Protein AF-A0A0S6XKW9-F1 (afdb_monomer_lite)

Structure (mmCIF, N/CA/C/O backbone):
data_AF-A0A0S6XKW9-F1
#
_entry.id   AF-A0A0S6XKW9-F1
#
loop_
_atom_site.group_PDB
_atom_site.id
_atom_site.type_symbol
_atom_site.label_atom_id
_atom_site.label_alt_id
_atom_site.label_comp_id
_atom_site.label_asym_id
_atom_site.label_entity_id
_atom_site.label_seq_id
_atom_site.pdbx_PDB_ins_code
_atom_site.Cartn_x
_atom_site.Cartn_y
_atom_site.Cartn_z
_atom_site.occupancy
_atom_site.B_iso_or_equiv
_atom_site.auth_seq_id
_atom_site.auth_comp_id
_atom_site.auth_asym_id
_atom_site.auth_atom_id
_atom_site.pdbx_PDB_model_num
ATOM 1 N N . MET A 1 1 ? -38.614 38.954 100.513 1.00 40.47 1 MET A N 1
ATOM 2 C CA . MET A 1 1 ? -37.290 39.450 100.080 1.00 40.47 1 MET A CA 1
ATOM 3 C C . MET A 1 1 ? -36.708 38.354 99.192 1.00 40.47 1 MET A C 1
ATOM 5 O O . MET A 1 1 ? -36.513 37.268 99.709 1.00 40.47 1 MET A O 1
ATOM 9 N N . GLN A 1 2 ? -36.839 38.433 97.858 1.00 32.75 2 GLN A N 1
ATOM 10 C CA . GLN A 1 2 ? -35.873 39.061 96.918 1.00 32.75 2 GLN A CA 1
ATOM 11 C C . GLN A 1 2 ? -34.456 38.477 97.103 1.00 32.75 2 GLN A C 1
ATOM 13 O O . GLN A 1 2 ? -33.990 38.453 98.232 1.00 32.75 2 GLN A O 1
ATOM 18 N N . ALA A 1 3 ? -33.711 38.010 96.097 1.00 37.81 3 ALA A N 1
ATOM 19 C CA . ALA A 1 3 ? -33.742 38.229 94.647 1.00 37.81 3 ALA A CA 1
ATOM 20 C C . ALA A 1 3 ? -32.901 37.114 93.946 1.00 37.81 3 ALA A C 1
ATOM 22 O O . ALA A 1 3 ? -31.967 36.603 94.551 1.00 37.81 3 ALA A O 1
ATOM 23 N N . THR A 1 4 ? -33.358 36.561 92.812 1.00 43.97 4 THR A N 1
ATOM 24 C CA . THR A 1 4 ? -32.803 36.699 91.433 1.00 43.97 4 THR A CA 1
ATOM 25 C C . THR A 1 4 ? -31.432 36.067 91.141 1.00 43.97 4 THR A C 1
ATOM 27 O O . THR A 1 4 ? -30.429 36.543 91.659 1.00 43.97 4 THR A O 1
ATOM 30 N N . GLN A 1 5 ? -31.422 35.109 90.205 1.00 41.62 5 GLN A N 1
ATOM 31 C CA . GLN A 1 5 ? -30.383 34.773 89.203 1.00 41.62 5 GLN A CA 1
ATOM 32 C C . GLN A 1 5 ? -31.069 33.765 88.250 1.00 41.62 5 GLN A C 1
ATOM 34 O O . GLN A 1 5 ? -31.463 32.695 88.698 1.00 41.62 5 GLN A O 1
ATOM 39 N N . ASP A 1 6 ? -31.641 34.173 87.115 1.00 40.66 6 ASP A N 1
ATOM 40 C CA . ASP A 1 6 ? -31.021 34.486 85.811 1.00 40.66 6 ASP A CA 1
ATOM 41 C C . ASP A 1 6 ? -30.261 33.291 85.200 1.00 40.66 6 ASP A C 1
ATOM 43 O O . ASP A 1 6 ? -29.062 33.134 85.399 1.00 40.66 6 ASP A O 1
ATOM 47 N N . GLU A 1 7 ? -30.991 32.438 84.472 1.00 40.94 7 GLU A N 1
ATOM 48 C CA . GLU A 1 7 ? -30.453 31.393 83.591 1.00 40.94 7 GLU A CA 1
ATOM 49 C C . GLU A 1 7 ? -30.914 31.702 82.158 1.00 40.94 7 GLU A C 1
ATOM 51 O O . GLU A 1 7 ? -32.102 31.625 81.831 1.00 40.94 7 GLU A O 1
ATOM 56 N N . GLY A 1 8 ? -29.962 32.114 81.318 1.00 38.12 8 GLY A N 1
ATOM 57 C CA . GLY A 1 8 ? -30.159 32.364 79.891 1.00 38.12 8 GLY A CA 1
ATOM 58 C C . GLY A 1 8 ? -30.302 31.071 79.068 1.00 38.12 8 GLY A C 1
ATOM 59 O O . GLY A 1 8 ? -29.974 29.983 79.542 1.00 38.12 8 GLY A O 1
ATOM 60 N N . PRO A 1 9 ? -30.774 31.152 77.809 1.00 40.88 9 PRO A N 1
ATOM 61 C CA . PRO A 1 9 ? -31.070 29.976 77.005 1.00 40.88 9 PRO A CA 1
ATOM 62 C C . PRO A 1 9 ? -29.799 29.395 76.377 1.00 40.88 9 PRO A C 1
ATOM 64 O O . PRO A 1 9 ? -29.072 30.072 75.649 1.00 40.88 9 PRO A O 1
ATOM 67 N N . ALA A 1 10 ? -29.569 28.103 76.610 1.00 42.75 10 ALA A N 1
ATOM 68 C CA . ALA A 1 10 ? -28.557 27.328 75.911 1.00 42.75 10 ALA A CA 1
ATOM 69 C C . ALA A 1 10 ? -28.874 27.280 74.406 1.00 42.75 10 ALA A C 1
ATOM 71 O O . ALA A 1 10 ? -29.887 26.726 73.970 1.00 42.75 10 ALA A O 1
ATOM 72 N N . HIS A 1 11 ? -27.985 27.871 73.609 1.00 39.22 11 HIS A N 1
ATOM 73 C CA . HIS A 1 11 ? -27.992 27.766 72.160 1.00 39.22 11 HIS A CA 1
ATOM 74 C C . HIS A 1 11 ? -27.910 26.295 71.738 1.00 39.22 11 HIS A C 1
ATOM 76 O O . HIS A 1 11 ? -26.958 25.574 72.032 1.00 39.22 11 HIS A O 1
ATOM 82 N N . ARG A 1 12 ? -28.948 25.867 71.024 1.00 40.66 12 ARG A N 1
ATOM 83 C CA . ARG A 1 12 ? -29.070 24.567 70.375 1.00 40.66 12 ARG A CA 1
ATOM 84 C C . ARG A 1 12 ? -28.074 24.506 69.216 1.00 40.66 12 ARG A C 1
ATOM 86 O O . ARG A 1 12 ? -28.370 24.959 68.113 1.00 40.66 12 ARG A O 1
ATOM 93 N N . SER A 1 13 ? -26.891 23.958 69.471 1.00 41.34 13 SER A N 1
ATOM 94 C CA . SER A 1 13 ? -25.939 23.579 68.428 1.00 41.34 13 SER A CA 1
ATOM 95 C C . SER A 1 13 ? -26.536 22.434 67.612 1.00 41.34 13 SER A C 1
ATOM 97 O O . SER A 1 13 ? -26.400 21.262 67.958 1.00 41.34 13 SER A O 1
ATOM 99 N N . HIS A 1 14 ? -27.237 22.775 66.532 1.00 39.78 14 HIS A N 1
ATOM 100 C CA . HIS A 1 14 ? -27.514 21.839 65.454 1.00 39.78 14 HIS A CA 1
ATOM 101 C C . HIS A 1 14 ? -26.171 21.485 64.808 1.00 39.78 14 HIS A C 1
ATOM 103 O O . HIS A 1 14 ? -25.673 22.208 63.948 1.00 39.78 14 HIS A O 1
ATOM 109 N N . SER A 1 15 ? -25.563 20.389 65.273 1.00 42.16 15 SER A N 1
ATOM 110 C CA . SER A 1 15 ? -24.535 19.690 64.507 1.00 42.16 15 SER A CA 1
ATOM 111 C C . SER A 1 15 ? -25.179 19.268 63.196 1.00 42.16 15 SER A C 1
ATOM 113 O O . SER A 1 15 ? -26.002 18.356 63.161 1.00 42.16 15 SER A O 1
ATOM 115 N N . LEU A 1 16 ? -24.843 19.995 62.136 1.00 44.28 16 LEU A N 1
ATOM 116 C CA . LEU A 1 16 ? -24.969 19.524 60.771 1.00 44.28 16 LEU A CA 1
ATOM 117 C C . LEU A 1 16 ? -24.080 18.287 60.681 1.00 44.28 16 LEU A C 1
ATOM 119 O O . LEU A 1 16 ? -22.857 18.390 60.601 1.00 44.28 16 LEU A O 1
ATOM 123 N N . SER A 1 17 ? -24.701 17.116 60.774 1.00 39.31 17 SER A N 1
ATOM 124 C CA . SER A 1 17 ? -24.116 15.882 60.279 1.00 39.31 17 SER A CA 1
ATOM 125 C C . SER A 1 17 ? -23.884 16.092 58.787 1.00 39.31 17 SER A C 1
ATOM 127 O O . SER A 1 17 ? -24.794 15.924 57.981 1.00 39.31 17 SER A O 1
ATOM 129 N N . SER A 1 18 ? -22.681 16.544 58.432 1.00 42.38 18 SER A N 1
ATOM 130 C CA . SER A 1 18 ? -22.148 16.374 57.090 1.00 42.38 18 SER A CA 1
ATOM 131 C C . SER A 1 18 ? -22.097 14.875 56.845 1.00 42.38 18 SER A C 1
ATOM 133 O O . SER A 1 18 ? -21.157 14.202 57.263 1.00 42.38 18 SER A O 1
ATOM 135 N N . GLU A 1 19 ? -23.142 14.349 56.213 1.00 42.69 19 GLU A N 1
ATOM 136 C CA . GLU A 1 19 ? -23.061 13.114 55.454 1.00 42.69 19 GLU A CA 1
ATOM 137 C C . GLU A 1 19 ? -22.018 13.356 54.364 1.00 42.69 19 GLU A C 1
ATOM 139 O O . GLU A 1 19 ? -22.298 13.877 53.283 1.00 42.69 19 GLU A O 1
ATOM 144 N N . SER A 1 20 ? -20.768 13.041 54.701 1.00 43.75 20 SER A N 1
ATOM 145 C CA . SER A 1 20 ? -19.717 12.764 53.743 1.00 43.75 20 SER A CA 1
ATOM 146 C C . SER A 1 20 ? -20.224 11.618 52.882 1.00 43.75 20 SER A C 1
ATOM 148 O O . SER A 1 20 ? -20.119 10.445 53.239 1.00 43.75 20 SER A O 1
ATOM 150 N N . SER A 1 21 ? -20.860 11.987 51.773 1.00 47.78 21 SER A N 1
ATOM 151 C CA . SER A 1 21 ? -21.107 11.096 50.656 1.00 47.78 21 SER A CA 1
ATOM 152 C C . SER A 1 21 ? -19.738 10.698 50.122 1.00 47.78 21 SER A C 1
ATOM 154 O O . SER A 1 21 ? -19.187 11.357 49.244 1.00 47.78 21 SER A O 1
ATOM 156 N N . ASP A 1 22 ? -19.173 9.642 50.702 1.00 43.88 22 ASP A N 1
ATOM 157 C CA . ASP A 1 22 ? -18.081 8.878 50.118 1.00 43.88 22 ASP A CA 1
ATOM 158 C C . ASP A 1 22 ? -18.633 8.184 48.870 1.00 43.88 22 ASP A C 1
ATOM 160 O O . ASP A 1 22 ? -18.861 6.977 48.822 1.00 43.88 22 ASP A O 1
ATOM 164 N N . THR A 1 23 ? -18.849 8.961 47.810 1.00 49.03 23 THR A N 1
ATOM 165 C CA . THR A 1 23 ? -18.826 8.428 46.454 1.00 49.03 23 THR A CA 1
ATOM 166 C C . THR A 1 23 ? -17.361 8.174 46.120 1.00 49.03 23 THR A C 1
ATOM 168 O O . THR A 1 23 ? -16.741 8.906 45.347 1.00 49.03 23 THR A O 1
ATOM 171 N N . SER A 1 24 ? -16.786 7.151 46.755 1.00 51.50 24 SER A N 1
ATOM 172 C CA . SER A 1 24 ? -15.610 6.473 46.227 1.00 51.50 24 SER A CA 1
ATOM 173 C C . SER A 1 24 ? -16.045 5.927 44.874 1.00 51.50 24 SER A C 1
ATOM 175 O O . SER A 1 24 ? -16.762 4.929 44.796 1.00 51.50 24 SER A O 1
ATOM 177 N N . GLY A 1 25 ? -15.756 6.689 43.817 1.00 55.91 25 GLY A N 1
ATOM 178 C CA . GLY A 1 25 ? -16.098 6.326 42.453 1.00 55.91 25 GLY A CA 1
ATOM 179 C C . GLY A 1 25 ? -15.471 4.976 42.161 1.00 55.91 25 GLY A C 1
ATOM 180 O O . GLY A 1 25 ? -14.254 4.881 42.021 1.00 55.91 25 GLY A O 1
ATOM 181 N N . VAL A 1 26 ? -16.299 3.931 42.132 1.00 67.38 26 VAL A N 1
ATOM 182 C CA . VAL A 1 26 ? -15.867 2.583 41.776 1.00 67.38 26 VAL A CA 1
ATOM 183 C C . VAL A 1 26 ? -15.251 2.691 40.389 1.00 67.38 26 VAL A C 1
ATOM 185 O O . VAL A 1 26 ? -15.929 3.044 39.423 1.00 67.38 26 VAL A O 1
ATOM 188 N N . ALA A 1 27 ? -13.938 2.483 40.308 1.00 80.19 27 ALA A N 1
ATOM 189 C CA . ALA A 1 27 ? -13.234 2.489 39.043 1.00 80.19 27 ALA A CA 1
ATOM 190 C C . ALA A 1 27 ? -13.791 1.335 38.204 1.00 80.19 27 ALA A C 1
ATOM 192 O O . ALA A 1 27 ? -13.535 0.172 38.499 1.00 80.19 27 ALA A O 1
ATOM 193 N N . ILE A 1 28 ? -14.597 1.672 37.196 1.00 88.50 28 ILE A N 1
ATOM 194 C CA . ILE A 1 28 ? -15.179 0.701 36.267 1.00 88.50 28 ILE A CA 1
ATOM 195 C C . ILE A 1 28 ? -14.026 -0.036 35.572 1.00 88.50 28 ILE A C 1
ATOM 197 O O . ILE A 1 28 ? -13.119 0.624 35.034 1.00 88.50 28 ILE A O 1
ATOM 201 N N . SER A 1 29 ? -14.059 -1.373 35.595 1.00 94.94 29 SER A N 1
ATOM 202 C CA . SER A 1 29 ? -13.037 -2.220 34.966 1.00 94.94 29 SER A CA 1
ATOM 203 C C . SER A 1 29 ? -13.033 -2.050 33.440 1.00 94.94 29 SER A C 1
ATOM 205 O O . SER A 1 29 ? -13.916 -1.402 32.867 1.00 94.94 29 SER A O 1
ATOM 207 N N . ILE A 1 30 ? -12.001 -2.551 32.757 1.00 94.44 30 ILE A N 1
ATOM 208 C CA . ILE A 1 30 ? -11.988 -2.499 31.287 1.00 94.44 30 ILE A CA 1
ATOM 209 C C . ILE A 1 30 ? -13.004 -3.488 30.714 1.00 94.44 30 ILE A C 1
ATOM 211 O O . ILE A 1 30 ? -13.679 -3.167 29.742 1.00 94.44 30 ILE A O 1
ATOM 215 N N . GLU A 1 31 ? -13.170 -4.629 31.372 1.00 95.62 31 GLU A N 1
ATOM 216 C CA . GLU A 1 31 ? -14.141 -5.664 31.049 1.00 95.62 31 GLU A CA 1
ATOM 217 C C . GLU A 1 31 ? -15.566 -5.100 31.091 1.00 95.62 31 GLU A C 1
ATOM 219 O O . GLU A 1 31 ? -16.271 -5.185 30.089 1.00 95.62 31 GLU A O 1
ATOM 224 N N . ASP A 1 32 ? -15.943 -4.403 32.172 1.00 95.69 32 ASP A N 1
ATOM 225 C CA . ASP A 1 32 ? -17.277 -3.792 32.305 1.00 95.69 32 ASP A CA 1
ATOM 226 C C . ASP A 1 32 ? -17.526 -2.715 31.231 1.00 95.69 32 ASP A C 1
ATOM 228 O O . ASP A 1 32 ? -18.636 -2.564 30.715 1.00 95.69 32 ASP A O 1
ATOM 232 N N . LYS A 1 33 ? -16.491 -1.937 30.871 1.00 94.69 33 LYS A N 1
ATOM 233 C CA . LYS A 1 33 ? -16.594 -0.917 29.810 1.00 94.69 33 LYS A CA 1
ATOM 234 C C . LYS A 1 33 ? -16.813 -1.555 28.444 1.00 94.69 33 LYS A C 1
ATOM 236 O O . LYS A 1 33 ? -17.625 -1.051 27.671 1.00 94.69 33 LYS A O 1
ATOM 241 N N . LEU A 1 34 ? -16.070 -2.617 28.137 1.00 94.88 34 LEU A N 1
ATOM 242 C CA . LEU A 1 34 ? -16.177 -3.325 26.865 1.00 94.88 34 LEU A CA 1
ATOM 243 C C . LEU A 1 34 ? -17.520 -4.047 26.756 1.00 94.88 34 LEU A C 1
ATOM 245 O O . LEU A 1 34 ? -18.180 -3.921 25.729 1.00 94.88 34 LEU A O 1
ATOM 249 N N . GLU A 1 35 ? -17.961 -4.717 27.822 1.00 95.31 35 GLU A N 1
ATOM 250 C CA . GLU A 1 35 ? -19.273 -5.367 27.882 1.00 95.31 35 GLU A CA 1
ATOM 251 C C . GLU A 1 35 ? -20.398 -4.360 27.629 1.00 95.31 35 GLU A C 1
ATOM 253 O O . GLU A 1 35 ? -21.256 -4.587 26.777 1.00 95.31 35 GLU A O 1
ATOM 258 N N . HIS A 1 36 ? -20.350 -3.190 28.274 1.00 94.88 36 HIS A N 1
ATOM 259 C CA . HIS A 1 36 ? -21.355 -2.155 28.055 1.00 94.88 36 HIS A CA 1
ATOM 260 C C . HIS A 1 36 ? -21.418 -1.677 26.594 1.00 94.88 36 HIS A C 1
ATOM 262 O O . HIS A 1 36 ? -22.510 -1.489 26.052 1.00 94.88 36 HIS A O 1
ATOM 268 N N . VAL A 1 37 ? -20.266 -1.488 25.940 1.00 95.00 37 VAL A N 1
ATOM 269 C CA . VAL A 1 37 ? -20.204 -1.079 24.526 1.00 95.00 37 VAL A CA 1
ATOM 270 C C . VAL A 1 37 ? -20.736 -2.181 23.606 1.00 95.00 37 VAL A C 1
ATOM 272 O O . VAL A 1 37 ? -21.503 -1.879 22.693 1.00 95.00 37 VAL A O 1
ATOM 275 N N . LEU A 1 38 ? -20.374 -3.441 23.865 1.00 94.94 38 LEU A N 1
ATOM 276 C CA . LEU A 1 38 ? -20.849 -4.608 23.115 1.00 94.94 38 LEU A CA 1
ATOM 277 C C . LEU A 1 38 ? -22.376 -4.738 23.194 1.00 94.94 38 LEU A C 1
ATOM 279 O O . LEU A 1 38 ? -23.034 -4.826 22.157 1.00 94.94 38 LEU A O 1
ATOM 283 N N . CYS A 1 39 ? -22.944 -4.673 24.402 1.00 94.88 39 CYS A N 1
ATOM 284 C CA . CYS A 1 39 ? -24.393 -4.707 24.600 1.00 94.88 39 CYS A CA 1
ATOM 285 C C . CYS A 1 39 ? -25.083 -3.528 23.906 1.00 94.88 39 CYS A C 1
ATOM 287 O O . CYS A 1 39 ? -26.071 -3.718 23.205 1.00 94.88 39 CYS A O 1
ATOM 289 N N . SER A 1 40 ? -24.519 -2.322 24.021 1.00 95.12 40 SER A N 1
ATOM 290 C CA . SER A 1 40 ? -25.092 -1.130 23.387 1.00 95.12 40 SER A CA 1
ATOM 291 C C . SER A 1 40 ? -25.130 -1.236 21.859 1.00 95.12 40 SER A C 1
ATOM 293 O O . SER A 1 40 ? -26.081 -0.763 21.245 1.00 95.12 40 SER A O 1
ATOM 295 N N . ALA A 1 41 ? -24.115 -1.847 21.234 1.00 95.00 41 ALA A N 1
ATOM 296 C CA . ALA A 1 41 ? -24.091 -2.072 19.787 1.00 95.00 41 ALA A CA 1
ATOM 297 C C . ALA A 1 41 ? -25.212 -3.028 19.342 1.00 95.00 41 ALA A C 1
ATOM 299 O O . ALA A 1 41 ? -25.901 -2.763 18.355 1.00 95.00 41 ALA A O 1
A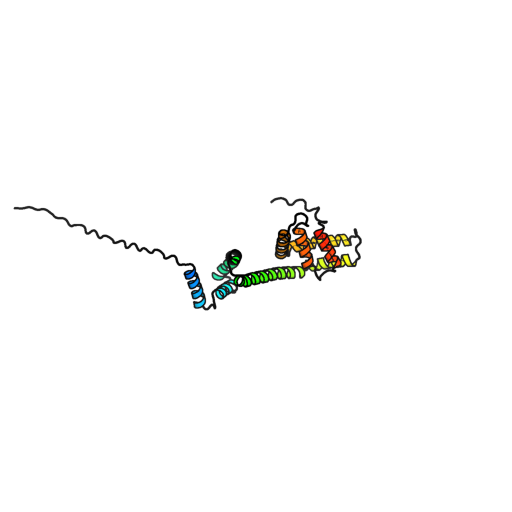TOM 300 N N . GLN A 1 42 ? -25.441 -4.096 20.107 1.00 94.69 42 GLN A N 1
ATOM 301 C CA . GLN A 1 42 ? -26.516 -5.054 19.843 1.00 94.69 42 GLN A CA 1
ATOM 302 C C . GLN A 1 42 ? -27.904 -4.441 20.068 1.00 94.69 42 GLN A C 1
ATOM 304 O O . GLN A 1 42 ? -28.797 -4.628 19.242 1.00 94.69 42 GLN A O 1
ATOM 309 N N . ASP A 1 43 ? -28.077 -3.646 21.128 1.00 96.31 43 ASP A N 1
ATOM 310 C CA . ASP A 1 43 ? -29.347 -2.985 21.461 1.00 96.31 43 ASP A CA 1
ATOM 311 C C . ASP A 1 43 ? -29.828 -2.028 20.357 1.00 96.31 43 ASP A C 1
ATOM 313 O O . ASP A 1 43 ? -31.033 -1.836 20.175 1.00 96.31 43 ASP A O 1
ATOM 317 N N . VAL A 1 44 ? -28.900 -1.435 19.597 1.00 95.56 44 VAL A N 1
ATOM 318 C CA . VAL A 1 44 ? -29.219 -0.552 18.460 1.00 95.56 44 VAL A CA 1
ATOM 319 C C . VAL A 1 44 ? -29.287 -1.280 17.112 1.00 95.56 44 VAL A C 1
ATOM 321 O O . VAL A 1 44 ? -29.564 -0.643 16.096 1.00 95.56 44 VAL A O 1
ATOM 324 N N . GLY A 1 45 ? -29.095 -2.603 17.100 1.00 96.12 45 GLY A N 1
ATOM 325 C CA . GLY A 1 45 ? -29.343 -3.465 15.943 1.00 96.12 45 GLY A CA 1
ATOM 326 C C . GLY A 1 45 ? -28.123 -3.848 15.102 1.00 96.12 45 GLY A C 1
ATOM 327 O O . GLY A 1 45 ? -28.322 -4.365 14.003 1.00 96.12 45 GLY A O 1
ATOM 328 N N . PHE A 1 46 ? -26.893 -3.627 15.577 1.00 97.25 46 PHE A N 1
ATOM 329 C CA . PHE A 1 46 ? -25.704 -4.217 14.946 1.00 97.25 46 PHE A CA 1
ATOM 330 C C . PHE A 1 46 ? -25.563 -5.693 15.324 1.00 97.25 46 PHE A C 1
ATOM 332 O O . PHE A 1 46 ? -26.002 -6.112 16.398 1.00 97.25 46 PHE A O 1
ATOM 339 N N . TYR A 1 47 ? -24.951 -6.491 14.446 1.00 94.56 47 TYR A N 1
ATOM 340 C CA . TYR A 1 47 ? -24.755 -7.922 14.707 1.00 94.56 47 TYR A CA 1
ATOM 341 C C . TYR A 1 47 ? -23.777 -8.155 15.871 1.00 94.56 47 TYR A C 1
ATOM 343 O O . TYR A 1 47 ? -24.048 -8.927 16.795 1.00 94.56 47 TYR A O 1
ATOM 351 N N . ASP A 1 48 ? -22.662 -7.433 15.848 1.00 93.25 48 ASP A N 1
ATOM 352 C CA . ASP A 1 48 ? -21.654 -7.390 16.896 1.00 93.25 48 ASP A CA 1
ATOM 353 C C . ASP A 1 48 ? -20.934 -6.028 16.887 1.00 93.25 48 ASP A C 1
ATOM 355 O O . ASP A 1 48 ? -21.314 -5.088 16.180 1.00 93.25 48 ASP A O 1
ATOM 359 N N . PHE A 1 49 ? -19.910 -5.891 17.730 1.00 93.88 49 PHE A N 1
ATOM 360 C CA . PHE A 1 49 ? -19.115 -4.668 17.790 1.00 93.88 49 PHE A CA 1
ATOM 361 C C . PHE A 1 49 ? -18.315 -4.418 16.509 1.00 93.88 49 PHE A C 1
ATOM 363 O O . PHE A 1 49 ? -18.195 -3.265 16.096 1.00 93.88 49 PHE A O 1
ATOM 370 N N . ASP A 1 50 ? -17.796 -5.464 15.869 1.00 94.31 50 ASP A N 1
ATOM 371 C CA . ASP A 1 50 ? -16.979 -5.320 14.666 1.00 94.31 50 ASP A CA 1
ATOM 372 C C . ASP A 1 50 ? -17.830 -4.829 13.484 1.00 94.31 50 ASP A C 1
ATOM 374 O O . ASP A 1 50 ? -17.399 -3.942 12.747 1.00 94.31 50 ASP A O 1
ATOM 378 N N . ASP A 1 51 ? -19.076 -5.297 13.367 1.00 96.12 51 ASP A N 1
ATOM 379 C CA . ASP A 1 51 ? -20.082 -4.797 12.422 1.00 96.12 51 ASP A CA 1
ATOM 380 C C . ASP A 1 51 ? -20.417 -3.315 12.664 1.00 96.12 51 ASP A C 1
ATOM 382 O O . ASP A 1 51 ? -20.452 -2.511 11.725 1.00 96.12 51 ASP A O 1
ATOM 386 N N . ALA A 1 52 ? -20.579 -2.910 13.929 1.00 95.56 52 ALA A N 1
ATOM 387 C CA . ALA A 1 52 ? -20.798 -1.510 14.290 1.00 95.56 52 ALA A CA 1
ATOM 388 C C . ALA A 1 52 ? -19.599 -0.623 13.909 1.00 95.56 52 ALA A C 1
ATOM 390 O O . ALA A 1 52 ? -19.767 0.471 13.356 1.00 95.56 52 ALA A O 1
ATOM 391 N N . VAL A 1 53 ? -18.376 -1.093 14.172 1.00 95.56 53 VAL A N 1
ATOM 392 C CA . VAL A 1 53 ? -17.133 -0.390 13.830 1.00 95.56 53 VAL A CA 1
ATOM 393 C C . VAL A 1 53 ? -16.953 -0.300 12.314 1.00 95.56 53 VAL A C 1
ATOM 395 O O . VAL A 1 53 ? -16.671 0.786 11.797 1.00 95.56 53 VAL A O 1
ATOM 398 N N . ALA A 1 54 ? -17.155 -1.398 11.586 1.00 96.00 54 ALA A N 1
ATOM 399 C CA . ALA A 1 54 ? -17.078 -1.429 10.130 1.00 96.00 54 ALA A CA 1
ATOM 400 C C . ALA A 1 54 ? -18.107 -0.476 9.507 1.00 96.00 54 ALA A C 1
ATOM 402 O O . ALA A 1 54 ? -17.749 0.379 8.692 1.00 96.00 54 ALA A O 1
ATOM 403 N N . SER A 1 55 ? -19.359 -0.535 9.969 1.00 95.75 55 SER A N 1
ATOM 404 C CA . SER A 1 55 ? -20.429 0.376 9.557 1.00 95.75 55 SER A CA 1
ATOM 405 C C . SER A 1 55 ? -20.054 1.834 9.813 1.00 95.75 55 SER A C 1
ATOM 407 O O . SER A 1 55 ? -20.177 2.672 8.919 1.00 95.75 55 SER A O 1
ATOM 409 N N . TYR A 1 56 ? -19.507 2.148 10.992 1.00 95.56 56 TYR A N 1
ATOM 410 C CA . TYR A 1 56 ? -19.034 3.495 11.302 1.00 95.56 56 TYR A CA 1
ATOM 411 C C . TYR A 1 56 ? -17.945 3.971 10.336 1.00 95.56 56 TYR A C 1
ATOM 413 O O . TYR A 1 56 ? -17.942 5.144 9.970 1.00 95.56 56 TYR A O 1
ATOM 421 N N . TYR A 1 57 ? -17.024 3.110 9.900 1.00 96.25 57 TYR A N 1
ATOM 422 C CA . TYR A 1 57 ? -15.930 3.504 9.009 1.00 96.25 57 TYR A CA 1
ATOM 423 C C . TYR A 1 57 ? -16.255 3.443 7.519 1.00 96.25 57 TYR A C 1
ATOM 425 O O . TYR A 1 57 ? -15.515 4.064 6.756 1.00 96.25 57 TYR A O 1
ATOM 433 N N . VAL A 1 58 ? -17.327 2.774 7.091 1.00 95.69 58 VAL A N 1
ATOM 434 C CA . VAL A 1 58 ? -17.664 2.587 5.666 1.00 95.69 58 VAL A CA 1
ATOM 435 C C . VAL A 1 58 ? -18.938 3.331 5.253 1.00 95.69 58 VAL A C 1
ATOM 437 O O . VAL A 1 58 ? -19.050 3.710 4.092 1.00 95.69 58 VAL A O 1
ATOM 440 N N . ALA A 1 59 ? -19.854 3.628 6.180 1.00 94.94 59 ALA A N 1
ATOM 441 C CA . ALA A 1 59 ? -21.118 4.284 5.853 1.00 94.94 59 ALA A CA 1
ATOM 442 C C . ALA A 1 59 ? -20.938 5.635 5.138 1.00 94.94 59 ALA A C 1
ATOM 444 O O . ALA A 1 59 ? -20.113 6.472 5.532 1.00 94.94 59 ALA A O 1
ATOM 445 N N . GLU A 1 60 ? -21.779 5.855 4.126 1.00 94.69 60 GLU A N 1
ATOM 446 C CA . GLU A 1 60 ? -21.978 7.147 3.475 1.00 94.69 60 GLU A CA 1
ATOM 447 C C . GLU A 1 60 ? -22.916 7.994 4.338 1.00 94.69 60 GLU A C 1
ATOM 449 O O . GLU A 1 60 ? -24.127 7.777 4.394 1.00 94.69 60 GLU A O 1
ATOM 454 N N . LEU A 1 61 ? -22.330 8.937 5.070 1.00 93.62 61 LEU A N 1
ATOM 455 C CA . LEU A 1 61 ? -23.058 9.870 5.920 1.00 93.62 61 LEU A CA 1
ATOM 456 C C . LEU A 1 61 ? -23.277 11.190 5.187 1.00 93.62 61 LEU A C 1
ATOM 458 O O . LEU A 1 61 ? -22.478 11.576 4.335 1.00 93.62 61 LEU A O 1
ATOM 462 N N . ASP A 1 62 ? -24.319 11.918 5.581 1.00 94.38 62 ASP A N 1
ATOM 463 C CA . ASP A 1 62 ? -24.537 13.281 5.101 1.00 94.38 62 ASP A CA 1
ATOM 464 C C . ASP A 1 62 ? -23.310 14.159 5.397 1.00 94.38 62 ASP A C 1
ATOM 466 O O . ASP A 1 62 ? -22.850 14.232 6.543 1.00 94.38 62 ASP A O 1
ATOM 470 N N . GLU A 1 63 ? -22.777 14.819 4.365 1.00 88.88 63 GLU A N 1
ATOM 471 C CA . GLU A 1 63 ? -21.479 15.504 4.404 1.00 88.88 63 GLU A CA 1
ATOM 472 C C . GLU A 1 63 ? -21.442 16.613 5.463 1.00 88.88 63 GLU A C 1
ATOM 474 O O . GLU A 1 63 ? -20.397 16.856 6.065 1.00 88.88 63 GLU A O 1
ATOM 479 N N . MET A 1 64 ? -22.593 17.216 5.768 1.00 91.44 64 MET A N 1
ATOM 480 C CA . MET A 1 64 ? -22.722 18.290 6.755 1.00 91.44 64 MET A CA 1
ATOM 481 C C . MET A 1 64 ? -23.080 17.796 8.162 1.00 91.44 64 MET A C 1
ATOM 483 O O . MET A 1 64 ? -23.148 18.597 9.099 1.00 91.44 64 MET A O 1
ATOM 487 N N . SER A 1 65 ? -23.294 16.492 8.346 1.00 95.12 65 SER A N 1
ATOM 488 C CA . SER A 1 65 ? -23.635 15.943 9.654 1.00 95.12 65 SER A CA 1
ATOM 489 C C . SER A 1 65 ? -22.444 16.013 10.626 1.00 95.12 65 SER A C 1
ATOM 491 O O . SER A 1 65 ? -21.296 15.772 10.248 1.00 95.12 65 SER A O 1
ATOM 493 N N . PRO A 1 66 ? -22.674 16.259 11.928 1.00 93.81 66 PRO A N 1
ATOM 494 C CA . PRO A 1 66 ? -21.611 16.156 12.931 1.00 93.81 66 PRO A CA 1
ATOM 495 C C . PRO A 1 66 ? -20.903 14.790 12.912 1.00 93.81 66 PRO A C 1
ATOM 497 O O . PRO A 1 66 ? -19.702 14.699 13.177 1.00 93.81 66 PRO A O 1
ATOM 500 N N . MET A 1 67 ? -21.640 13.732 12.554 1.00 93.69 67 MET A N 1
ATOM 501 C CA . MET A 1 67 ? -21.114 12.375 12.461 1.00 93.69 67 MET A CA 1
ATOM 502 C C . MET A 1 67 ? -20.131 12.210 11.295 1.00 93.69 67 MET A C 1
ATOM 504 O O . MET A 1 67 ? -19.103 11.564 11.481 1.00 93.69 67 MET A O 1
ATOM 508 N N . SER A 1 68 ? -20.365 12.829 10.131 1.00 95.56 68 SER A N 1
ATOM 509 C CA . SER A 1 68 ? -19.415 12.773 9.006 1.00 95.56 68 SER A CA 1
ATOM 510 C C . SER A 1 68 ? -18.081 13.439 9.362 1.00 95.56 68 SER A C 1
ATOM 512 O O . SER A 1 68 ? -17.009 12.910 9.052 1.00 95.56 68 SER A O 1
ATOM 514 N N . LEU A 1 69 ? -18.116 14.561 10.093 1.00 94.12 69 LEU A N 1
ATOM 515 C CA . LEU A 1 69 ? -16.912 15.245 10.561 1.00 94.12 69 LEU A CA 1
ATOM 516 C C . LEU A 1 69 ? -16.128 14.366 11.541 1.00 94.12 69 LEU A C 1
ATOM 518 O O . LEU A 1 69 ? -14.902 14.250 11.427 1.00 94.12 69 LEU A O 1
ATOM 522 N N . GLN A 1 70 ? -16.830 13.720 12.475 1.00 95.06 70 GLN A N 1
ATOM 523 C CA . GLN A 1 70 ? -16.226 12.787 13.420 1.00 95.06 70 GLN A CA 1
ATOM 524 C C . GLN A 1 70 ? -15.649 11.555 12.712 1.00 95.06 70 GLN A C 1
ATOM 526 O O . GLN A 1 70 ? -14.528 11.143 13.021 1.00 95.06 70 GLN A O 1
ATOM 531 N N . GLN A 1 71 ? -16.367 11.003 11.733 1.00 96.44 71 GLN A N 1
ATOM 532 C CA . GLN A 1 71 ? -15.931 9.873 10.917 1.00 96.44 71 GLN A CA 1
ATOM 533 C C . GLN A 1 71 ? -14.659 10.227 10.144 1.00 96.44 71 GLN A C 1
ATOM 535 O O . GLN A 1 71 ? -13.665 9.509 10.244 1.00 96.44 71 GLN A O 1
ATOM 540 N N . ARG A 1 72 ? -14.627 11.377 9.459 1.00 95.25 72 ARG A N 1
ATOM 541 C CA . ARG A 1 72 ? -13.442 11.867 8.737 1.00 95.25 72 ARG A CA 1
ATOM 542 C C . ARG A 1 72 ? -12.250 12.071 9.666 1.00 95.25 72 ARG A C 1
ATOM 544 O O . ARG A 1 72 ? -11.134 11.669 9.343 1.00 95.25 72 ARG A O 1
ATOM 551 N N . HIS A 1 73 ? -12.473 12.675 10.832 1.00 95.25 73 HIS A N 1
ATOM 552 C CA . HIS A 1 73 ? -11.422 12.832 11.834 1.00 95.25 73 HIS A CA 1
ATOM 553 C C . HIS A 1 73 ? -10.910 11.472 12.330 1.00 95.25 73 HIS A C 1
ATOM 555 O O . HIS A 1 73 ? -9.701 11.266 12.438 1.00 95.25 73 HIS A O 1
ATOM 561 N N . SER A 1 74 ? -11.820 10.529 12.580 1.00 96.19 74 SER A N 1
ATOM 562 C CA . SER A 1 74 ? -11.477 9.178 13.011 1.00 96.19 74 SER A CA 1
ATOM 563 C C . SER A 1 74 ? -10.658 8.437 11.954 1.00 96.19 74 SER A C 1
ATOM 565 O O . SER A 1 74 ? -9.577 7.954 12.281 1.00 96.19 74 SER A O 1
ATOM 567 N N . ARG A 1 75 ? -11.095 8.431 10.685 1.00 96.31 75 ARG A N 1
ATOM 568 C CA . ARG A 1 75 ? -10.373 7.823 9.550 1.00 96.31 75 ARG A CA 1
ATOM 569 C C . ARG A 1 75 ? -8.950 8.376 9.409 1.00 96.31 75 ARG A C 1
ATOM 571 O O . ARG A 1 75 ? -8.017 7.610 9.218 1.00 96.31 75 ARG A O 1
ATOM 578 N N . ASN A 1 76 ? -8.770 9.688 9.573 1.00 94.94 76 ASN A N 1
ATOM 579 C CA . ASN A 1 76 ? -7.468 10.334 9.377 1.00 94.94 76 ASN A CA 1
ATOM 580 C C . ASN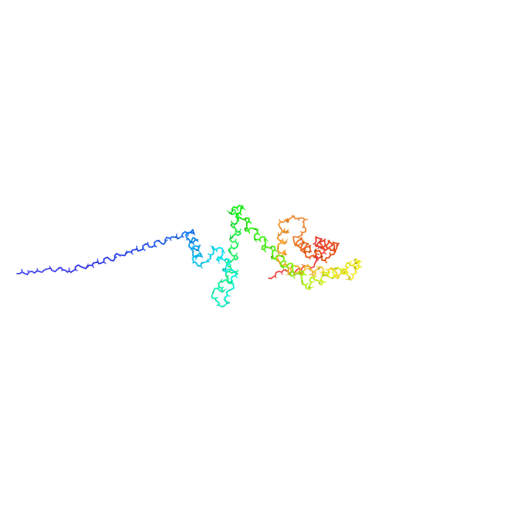 A 1 76 ? -6.512 10.227 10.574 1.00 94.94 76 ASN A C 1
ATOM 582 O O . ASN A 1 76 ? -5.301 10.331 10.391 1.00 94.94 76 ASN A O 1
ATOM 586 N N . ARG A 1 77 ? -7.027 10.126 11.808 1.00 94.56 77 ARG A N 1
ATOM 587 C CA . ARG A 1 77 ? -6.199 10.255 13.025 1.00 94.56 77 ARG A CA 1
ATOM 588 C C . ARG A 1 77 ? -6.332 9.100 14.006 1.00 94.56 77 ARG A C 1
ATOM 590 O O . ARG A 1 77 ? -5.330 8.717 14.587 1.00 94.56 77 ARG A O 1
ATOM 597 N N . ARG A 1 78 ? -7.537 8.562 14.212 1.00 95.75 78 ARG A N 1
ATOM 598 C CA . ARG A 1 78 ? -7.791 7.551 15.254 1.00 95.75 78 ARG A CA 1
ATOM 599 C C . ARG A 1 78 ? -7.630 6.132 14.732 1.00 95.75 78 ARG A C 1
ATOM 601 O O . ARG A 1 78 ? -6.990 5.329 15.395 1.00 95.75 78 ARG A O 1
ATOM 608 N N . LEU A 1 79 ? -8.149 5.842 13.538 1.00 96.44 79 LEU A N 1
ATOM 609 C CA . LEU A 1 79 ? -8.013 4.528 12.913 1.00 96.44 79 LEU A CA 1
ATOM 610 C C . LEU A 1 79 ? -6.536 4.140 12.710 1.00 96.44 79 LEU A C 1
ATOM 612 O O . LEU A 1 79 ? -6.176 3.044 13.129 1.00 96.44 79 LEU A O 1
ATOM 616 N N . PRO A 1 80 ? -5.642 5.022 12.210 1.00 95.94 80 PRO A N 1
ATOM 617 C CA . PRO A 1 80 ? -4.216 4.702 12.142 1.00 95.94 80 PRO A CA 1
ATOM 618 C C . PRO A 1 80 ? -3.605 4.363 13.507 1.00 95.94 80 PRO A C 1
ATOM 620 O O . PRO A 1 80 ? -2.803 3.440 13.606 1.00 95.94 80 PRO A O 1
ATOM 623 N N . SER A 1 81 ? -4.002 5.062 14.577 1.00 95.94 81 SER A N 1
ATOM 624 C CA . SER A 1 81 ? -3.535 4.755 15.935 1.00 95.94 81 SER A CA 1
ATOM 625 C C . SER A 1 81 ? -4.048 3.410 16.446 1.00 95.94 81 SER A C 1
ATOM 627 O O . SER A 1 81 ? -3.298 2.698 17.107 1.00 95.94 81 SER A O 1
ATOM 629 N N . VAL A 1 82 ? -5.293 3.043 16.124 1.00 95.50 82 VAL A N 1
ATOM 630 C CA . VAL A 1 82 ? -5.845 1.717 16.445 1.00 95.50 82 VAL A CA 1
ATOM 631 C C . VAL A 1 82 ? -5.058 0.630 15.715 1.00 95.50 82 VAL A C 1
ATOM 633 O O . VAL A 1 82 ? -4.591 -0.306 16.354 1.00 95.50 82 VAL A O 1
ATOM 636 N N . LEU A 1 83 ? -4.833 0.781 14.407 1.00 95.88 83 LEU A N 1
ATOM 637 C CA . LEU A 1 83 ? -4.061 -0.181 13.615 1.00 95.88 83 LEU A CA 1
ATOM 638 C C . LEU A 1 83 ? -2.625 -0.335 14.134 1.00 95.88 83 LEU A C 1
ATOM 640 O O . LEU A 1 83 ? -2.142 -1.457 14.261 1.00 95.88 83 LEU A O 1
ATOM 644 N N . ALA A 1 84 ? -1.969 0.770 14.501 1.00 94.69 84 ALA A N 1
ATOM 645 C CA . ALA A 1 84 ? -0.636 0.739 15.100 1.00 94.69 84 ALA A CA 1
ATOM 646 C C . ALA A 1 84 ? -0.625 0.020 16.460 1.00 94.69 84 ALA A C 1
ATOM 648 O O . ALA A 1 84 ? 0.288 -0.755 16.739 1.00 94.69 84 ALA A O 1
ATOM 649 N N . ALA A 1 85 ? -1.642 0.239 17.300 1.00 95.50 85 ALA A N 1
ATOM 650 C CA . ALA A 1 85 ? -1.772 -0.458 18.576 1.00 95.50 85 ALA A CA 1
ATOM 651 C C . ALA A 1 85 ? -1.991 -1.969 18.389 1.00 95.50 85 ALA A C 1
ATOM 653 O O . ALA A 1 85 ? -1.372 -2.758 19.103 1.00 95.50 85 ALA A O 1
ATOM 654 N N . LEU A 1 86 ? -2.810 -2.383 17.413 1.00 95.25 86 LEU A N 1
ATOM 655 C CA . LEU A 1 86 ? -2.983 -3.799 17.066 1.00 95.25 86 LEU A CA 1
ATOM 656 C C . LEU A 1 86 ? -1.658 -4.411 16.602 1.00 95.25 86 LEU A C 1
ATOM 658 O O . LEU A 1 86 ? -1.240 -5.437 17.130 1.00 95.25 86 LEU A O 1
ATOM 662 N N . GLN A 1 87 ? -0.950 -3.735 15.694 1.00 93.94 87 GLN A N 1
ATOM 663 C CA . GLN A 1 87 ? 0.337 -4.201 15.179 1.00 93.94 87 GLN A CA 1
ATOM 664 C C . GLN A 1 87 ? 1.383 -4.384 16.291 1.00 93.94 87 GLN A C 1
ATOM 666 O O . GLN A 1 87 ? 2.137 -5.349 16.263 1.00 93.94 87 GLN A O 1
ATOM 671 N N . GLN A 1 88 ? 1.420 -3.497 17.290 1.00 94.44 88 GLN A N 1
ATOM 672 C CA . GLN A 1 88 ? 2.356 -3.594 18.421 1.00 94.44 88 GLN A CA 1
ATOM 673 C C . GLN A 1 88 ? 2.045 -4.747 19.382 1.00 94.44 88 GLN A C 1
ATOM 675 O O . GLN A 1 88 ? 2.940 -5.214 20.081 1.00 94.44 88 GLN A O 1
ATOM 680 N N . ASN A 1 89 ? 0.787 -5.189 19.447 1.00 94.12 89 ASN A N 1
ATOM 681 C CA . ASN A 1 89 ? 0.338 -6.209 20.396 1.00 94.12 89 ASN A CA 1
ATOM 682 C C . ASN A 1 89 ? 0.048 -7.561 19.736 1.00 94.12 89 ASN A C 1
ATOM 684 O O . ASN A 1 89 ? -0.244 -8.522 20.445 1.00 94.12 89 ASN A O 1
ATOM 688 N N . VAL A 1 90 ? 0.168 -7.670 18.410 1.00 94.81 90 VAL A N 1
ATOM 689 C CA . VAL A 1 90 ? -0.126 -8.898 17.655 1.00 94.81 90 VAL A CA 1
ATOM 690 C C . VAL A 1 90 ? 0.692 -10.103 18.137 1.00 94.81 90 VAL A C 1
ATOM 692 O O . VAL A 1 90 ? 0.212 -11.234 18.117 1.00 94.81 90 VAL A O 1
ATOM 695 N N . ASP A 1 91 ? 1.909 -9.873 18.636 1.00 93.44 91 ASP A N 1
ATOM 696 C CA . ASP A 1 91 ? 2.784 -10.929 19.157 1.00 93.44 91 ASP A CA 1
ATOM 697 C C . ASP A 1 91 ? 2.325 -11.495 20.509 1.00 93.44 91 ASP A C 1
ATOM 699 O O . ASP A 1 91 ? 2.791 -12.558 20.919 1.00 93.44 91 ASP A O 1
ATOM 703 N N . THR A 1 92 ? 1.396 -10.818 21.191 1.00 95.75 92 THR A N 1
ATOM 704 C CA . THR A 1 92 ? 0.764 -11.325 22.419 1.00 95.75 92 THR A CA 1
ATOM 705 C C . THR A 1 92 ? -0.377 -12.302 22.133 1.00 95.75 92 THR A C 1
ATOM 707 O O . THR A 1 92 ? -0.801 -13.027 23.032 1.00 95.75 92 THR A O 1
ATOM 710 N N . TRP A 1 93 ? -0.868 -12.341 20.891 1.00 96.31 93 TRP A N 1
ATOM 711 C CA . TRP A 1 93 ? -1.962 -13.213 20.480 1.00 96.31 93 TRP A CA 1
ATOM 712 C C . TRP A 1 93 ? -1.467 -14.625 20.173 1.00 96.31 93 TRP A C 1
ATOM 714 O O . TRP A 1 93 ? -0.301 -14.863 19.838 1.00 96.31 93 TRP A O 1
ATOM 724 N N . THR A 1 94 ? -2.377 -15.593 20.237 1.00 96.25 94 THR A N 1
ATOM 725 C CA . THR A 1 94 ? -2.079 -16.956 19.800 1.00 96.25 94 THR A CA 1
ATOM 726 C C . THR A 1 94 ? -1.778 -16.999 18.299 1.00 96.25 94 THR A C 1
ATOM 728 O O . THR A 1 94 ? -2.168 -16.128 17.518 1.00 96.25 94 THR A O 1
ATOM 731 N N . ALA A 1 95 ? -1.096 -18.061 17.859 1.00 93.81 95 ALA A N 1
ATOM 732 C CA . ALA A 1 95 ? -0.747 -18.237 16.450 1.00 93.81 95 ALA A CA 1
ATOM 733 C C . ALA A 1 95 ? -1.964 -18.238 15.507 1.00 93.81 95 ALA A C 1
ATOM 735 O O . ALA A 1 95 ? -1.838 -17.817 14.360 1.00 93.81 95 ALA A O 1
ATOM 736 N N . TRP A 1 96 ? -3.121 -18.704 15.983 1.00 93.25 96 TRP A N 1
ATOM 737 C CA . TRP A 1 96 ? -4.351 -18.734 15.198 1.00 93.25 96 TRP A CA 1
ATOM 738 C C . TRP A 1 96 ? -5.024 -17.356 15.131 1.00 93.25 96 TRP A C 1
ATOM 740 O O . TRP A 1 96 ? -5.388 -16.923 14.042 1.00 93.25 96 TRP A O 1
ATOM 750 N N . GLU A 1 97 ? -5.095 -16.627 16.249 1.00 91.00 97 GLU A N 1
ATOM 751 C CA . GLU A 1 97 ? -5.667 -15.270 16.301 1.00 91.00 97 GLU A CA 1
ATOM 752 C C . GLU A 1 97 ? -4.886 -14.287 15.423 1.00 91.00 97 GLU A C 1
ATOM 754 O O . GLU A 1 97 ? -5.470 -13.537 14.642 1.00 91.00 97 GLU A O 1
ATOM 759 N N . LYS A 1 98 ? -3.548 -14.327 15.474 1.00 94.62 98 LYS A N 1
ATOM 760 C CA . LYS A 1 98 ? -2.726 -13.439 14.640 1.00 94.62 98 LYS A CA 1
ATOM 761 C C . LYS A 1 98 ? -2.773 -13.766 13.154 1.00 94.62 98 LYS A C 1
ATOM 763 O O . LYS A 1 98 ? -2.483 -12.891 12.343 1.00 94.62 98 LYS A O 1
ATOM 768 N N . ARG A 1 99 ? -3.103 -15.009 12.777 1.00 94.75 99 ARG A N 1
ATOM 769 C CA . ARG A 1 99 ? -3.079 -15.436 11.372 1.00 94.75 99 ARG A CA 1
ATOM 770 C C . ARG A 1 99 ? -4.052 -14.613 10.533 1.00 94.75 99 ARG A C 1
ATOM 772 O O . ARG A 1 99 ? -3.627 -14.056 9.529 1.00 94.75 99 ARG A O 1
ATOM 779 N N . GLY A 1 100 ? -5.301 -14.489 10.985 1.00 92.69 100 GLY A N 1
ATOM 780 C CA . GLY A 1 100 ? -6.331 -13.740 10.259 1.00 92.69 100 GLY A CA 1
ATOM 781 C C . GLY A 1 100 ? -5.967 -12.266 10.074 1.00 92.69 100 GLY A C 1
ATOM 782 O O . GLY A 1 100 ? -6.069 -11.737 8.974 1.00 92.69 100 GLY A O 1
ATOM 783 N N . TYR A 1 101 ? -5.453 -11.621 11.125 1.00 94.12 101 TYR A N 1
ATOM 784 C CA . TYR A 1 101 ? -5.002 -10.230 11.041 1.00 94.12 101 TYR A CA 1
ATOM 785 C C . TYR A 1 101 ? -3.834 -10.041 10.063 1.00 94.12 101 TYR A C 1
ATOM 787 O O . TYR A 1 101 ? -3.870 -9.135 9.234 1.00 94.12 101 TYR A O 1
ATOM 795 N N . LEU A 1 102 ? -2.804 -10.893 10.133 1.00 95.19 102 LEU A N 1
ATOM 796 C CA . LEU A 1 102 ? -1.647 -10.792 9.237 1.00 95.19 102 LEU A CA 1
ATOM 797 C C . LEU A 1 102 ? -2.021 -11.058 7.775 1.00 95.19 102 LEU A C 1
ATOM 799 O O . LEU A 1 102 ? -1.470 -10.406 6.890 1.00 95.19 102 LEU A O 1
ATOM 803 N N . ASP A 1 103 ? -2.954 -11.980 7.531 1.00 95.50 103 ASP A N 1
ATOM 804 C CA . ASP A 1 103 ? -3.462 -12.265 6.188 1.00 95.50 103 ASP A CA 1
ATOM 805 C C . ASP A 1 103 ? -4.169 -11.037 5.599 1.00 95.50 103 ASP A C 1
ATOM 807 O O . ASP A 1 103 ? -3.838 -10.623 4.490 1.00 95.50 103 ASP A O 1
ATOM 811 N N . GLU A 1 104 ? -5.048 -10.375 6.357 1.00 95.38 104 GLU A N 1
ATOM 812 C CA . GLU A 1 104 ? -5.730 -9.166 5.871 1.00 95.38 104 GLU A CA 1
ATOM 813 C C . GLU A 1 104 ? -4.799 -7.961 5.692 1.00 95.38 104 GLU A C 1
ATOM 815 O O . GLU A 1 104 ? -4.958 -7.182 4.748 1.00 95.38 104 GLU A O 1
ATOM 820 N N . VAL A 1 105 ? -3.780 -7.812 6.548 1.00 95.31 105 VAL A N 1
ATOM 821 C CA . VAL A 1 105 ? -2.726 -6.804 6.344 1.00 95.31 105 VAL A CA 1
ATOM 822 C C . VAL A 1 105 ? -1.979 -7.068 5.036 1.00 95.31 105 VAL A C 1
ATOM 824 O O . VAL A 1 105 ? -1.688 -6.122 4.303 1.00 95.31 105 VAL A O 1
ATOM 827 N N . MET A 1 106 ? -1.695 -8.335 4.721 1.00 95.38 106 MET A N 1
ATOM 828 C CA . MET A 1 106 ? -1.007 -8.705 3.486 1.00 95.38 106 MET A CA 1
ATOM 829 C C . MET A 1 106 ? -1.872 -8.450 2.254 1.00 95.38 106 MET A C 1
ATOM 831 O O . MET A 1 106 ? -1.418 -7.778 1.334 1.00 95.38 106 MET A O 1
ATOM 835 N N . ILE A 1 107 ? -3.134 -8.885 2.275 1.00 96.75 107 ILE A N 1
ATOM 836 C CA . ILE A 1 107 ? -4.104 -8.636 1.198 1.00 96.75 107 ILE A CA 1
ATOM 837 C C . ILE A 1 107 ? -4.256 -7.129 0.953 1.00 96.75 107 ILE A C 1
ATOM 839 O O . ILE A 1 107 ? -4.241 -6.667 -0.189 1.00 96.75 107 ILE A O 1
ATOM 843 N N . SER A 1 108 ? -4.344 -6.338 2.026 1.00 95.56 108 SER A N 1
ATOM 844 C CA . SER A 1 108 ? -4.429 -4.878 1.932 1.00 95.56 108 SER A CA 1
ATOM 845 C C . SER A 1 108 ? -3.170 -4.267 1.309 1.00 95.56 108 SER A C 1
ATOM 847 O O . SER A 1 108 ? -3.273 -3.402 0.437 1.00 95.56 108 SER A O 1
ATOM 849 N N . ALA A 1 109 ? -1.980 -4.713 1.725 1.00 96.00 109 ALA A N 1
ATOM 850 C CA . ALA A 1 109 ? -0.712 -4.246 1.169 1.00 96.00 109 ALA A CA 1
ATOM 851 C C . ALA A 1 109 ? -0.577 -4.606 -0.319 1.00 96.00 109 ALA A C 1
ATOM 853 O O . ALA A 1 109 ? -0.233 -3.745 -1.129 1.00 96.00 109 ALA A O 1
ATOM 854 N N . GLU A 1 110 ? -0.909 -5.842 -0.694 1.00 95.44 110 GLU A N 1
ATOM 855 C CA . GLU A 1 110 ? -0.932 -6.299 -2.085 1.00 95.44 110 GLU A CA 1
ATOM 856 C C . GLU A 1 110 ? -1.884 -5.454 -2.934 1.00 95.44 110 GLU A C 1
ATOM 858 O O . GLU A 1 110 ? -1.489 -4.973 -3.995 1.00 95.44 110 GLU A O 1
ATOM 863 N N . GLY A 1 111 ? -3.099 -5.185 -2.447 1.00 97.00 111 GLY A N 1
ATOM 864 C CA . GLY A 1 111 ? -4.073 -4.350 -3.151 1.00 97.00 111 GLY A CA 1
ATOM 865 C C . GLY A 1 111 ? -3.582 -2.919 -3.400 1.00 97.00 111 GLY A C 1
ATOM 866 O O . GLY A 1 111 ? -3.808 -2.368 -4.483 1.00 97.00 111 GLY A O 1
ATOM 867 N N . ILE A 1 112 ? -2.868 -2.321 -2.436 1.00 95.62 112 ILE A N 1
ATOM 868 C CA . ILE A 1 112 ? -2.241 -0.997 -2.592 1.00 95.62 112 ILE A CA 1
ATOM 869 C C . ILE A 1 112 ? -1.185 -1.041 -3.703 1.00 95.62 112 ILE A C 1
ATOM 871 O O . ILE A 1 112 ? -1.238 -0.224 -4.626 1.00 95.62 112 ILE A O 1
ATOM 875 N N . LEU A 1 113 ? -0.266 -2.009 -3.645 1.00 94.81 113 LEU A N 1
ATOM 876 C CA . LEU A 1 113 ? 0.819 -2.154 -4.619 1.00 94.81 113 LEU A CA 1
ATOM 877 C C . LEU A 1 113 ? 0.293 -2.462 -6.026 1.00 94.81 113 LEU A C 1
ATOM 879 O O . LEU A 1 113 ? 0.752 -1.875 -7.005 1.00 94.81 113 LEU A O 1
ATOM 883 N N . GLU A 1 114 ? -0.704 -3.339 -6.145 1.00 94.81 114 GLU A N 1
ATOM 884 C CA . GLU A 1 114 ? -1.323 -3.683 -7.424 1.00 94.81 114 GLU A CA 1
ATOM 885 C C . GLU A 1 114 ? -2.042 -2.472 -8.033 1.00 94.81 114 GLU A C 1
ATOM 887 O O . GLU A 1 114 ? -1.945 -2.224 -9.236 1.00 94.81 114 GLU A O 1
ATOM 892 N N . SER A 1 115 ? -2.744 -1.682 -7.213 1.00 95.19 115 SER A N 1
ATOM 893 C CA . SER A 1 115 ? -3.403 -0.453 -7.662 1.00 95.19 115 SER A CA 1
ATOM 894 C C . SER A 1 115 ? -2.411 0.579 -8.188 1.00 95.19 115 SER A C 1
ATOM 896 O O . SER A 1 115 ? -2.631 1.173 -9.251 1.00 95.19 115 SER A O 1
ATOM 898 N N . GLU A 1 116 ? -1.314 0.772 -7.463 1.00 93.81 116 GLU A N 1
ATOM 899 C CA . GLU A 1 116 ? -0.231 1.679 -7.826 1.00 93.81 116 GLU A CA 1
ATOM 900 C C . GLU A 1 116 ? 0.412 1.253 -9.156 1.00 93.81 116 GLU A C 1
ATOM 902 O O . GLU A 1 116 ? 0.434 2.020 -10.124 1.00 93.81 116 GLU A O 1
ATOM 907 N N . LEU A 1 117 ? 0.800 -0.023 -9.256 1.00 92.62 117 LEU A N 1
ATOM 908 C CA . LEU A 1 117 ? 1.394 -0.606 -10.456 1.00 92.62 117 LEU A CA 1
ATOM 909 C C . LEU A 1 117 ? 0.462 -0.508 -11.667 1.00 92.62 117 LEU A C 1
ATOM 911 O O . LEU A 1 117 ? 0.878 -0.086 -12.747 1.00 92.62 117 LEU A O 1
ATOM 915 N N . ARG A 1 118 ? -0.816 -0.861 -11.502 1.00 93.31 118 ARG A N 1
ATOM 916 C CA . ARG A 1 118 ? -1.810 -0.821 -12.583 1.00 93.31 118 ARG A CA 1
ATOM 917 C C . ARG A 1 118 ? -2.018 0.597 -13.104 1.00 93.31 118 ARG A C 1
ATOM 919 O O . ARG A 1 118 ? -2.131 0.796 -14.315 1.00 93.31 118 ARG A O 1
ATOM 926 N N . THR A 1 119 ? -2.046 1.579 -12.204 1.00 93.31 119 THR A N 1
ATOM 927 C CA . THR A 1 119 ? -2.170 2.999 -12.559 1.00 93.31 119 THR A CA 1
ATOM 928 C C . THR A 1 119 ? -0.953 3.465 -13.356 1.00 93.31 119 THR A C 1
ATOM 930 O O . THR A 1 119 ? -1.103 4.068 -14.423 1.00 93.31 119 THR A O 1
ATOM 933 N N . PHE A 1 120 ? 0.249 3.112 -12.898 1.00 92.81 120 PHE A N 1
ATOM 934 C CA . PHE A 1 120 ? 1.496 3.464 -13.566 1.00 92.81 120 PHE A CA 1
ATOM 935 C C . PHE A 1 120 ? 1.639 2.816 -14.948 1.00 92.81 120 PHE A C 1
ATOM 937 O O . PHE A 1 120 ? 1.860 3.520 -15.935 1.00 92.81 120 PHE A O 1
ATOM 944 N N . VAL A 1 121 ? 1.441 1.499 -15.057 1.00 91.31 121 VAL A N 1
ATOM 945 C CA . VAL A 1 121 ? 1.524 0.751 -16.327 1.00 91.31 121 VAL A CA 1
ATOM 946 C C . VAL A 1 121 ? 0.452 1.216 -17.323 1.00 91.31 121 VAL A C 1
ATOM 948 O O . VAL A 1 121 ? 0.685 1.272 -18.533 1.00 91.31 121 VAL A O 1
ATOM 951 N N . GLY A 1 122 ? -0.722 1.620 -16.829 1.00 90.06 122 GLY A N 1
ATOM 952 C CA . GLY A 1 122 ? -1.784 2.212 -17.644 1.00 90.06 122 GLY A CA 1
ATOM 953 C C . GLY A 1 122 ? -1.465 3.613 -18.186 1.00 90.06 122 GLY A C 1
ATOM 954 O O . GLY A 1 122 ? -2.114 4.061 -19.142 1.00 90.06 122 GLY A O 1
ATOM 955 N N . SER A 1 123 ? -0.471 4.303 -17.618 1.00 92.69 123 SER A N 1
ATOM 956 C CA . SER A 1 123 ? -0.150 5.693 -17.941 1.00 92.69 123 SER A CA 1
ATOM 957 C C . SER A 1 123 ? 0.402 5.874 -19.363 1.00 92.69 123 SER A C 1
ATOM 959 O O . SER A 1 123 ? 0.979 4.976 -19.985 1.00 92.69 123 SER A O 1
ATOM 961 N N . ARG A 1 124 ? 0.240 7.089 -19.905 1.00 91.25 124 ARG A N 1
ATOM 962 C CA . ARG A 1 124 ? 0.843 7.460 -21.199 1.00 91.25 124 ARG A CA 1
ATOM 963 C C . ARG A 1 124 ? 2.367 7.467 -21.122 1.00 91.25 124 ARG A C 1
ATOM 965 O O . ARG A 1 124 ? 3.007 6.984 -22.049 1.00 91.25 124 ARG A O 1
ATOM 972 N N . LEU A 1 125 ? 2.910 7.952 -20.003 1.00 87.25 125 LEU A N 1
ATOM 973 C CA . LEU A 1 125 ? 4.347 8.018 -19.745 1.00 87.25 125 LEU A CA 1
ATOM 974 C C . LEU A 1 125 ? 4.989 6.638 -19.885 1.00 87.25 125 LEU A C 1
ATOM 976 O O . LEU A 1 125 ? 5.894 6.469 -20.696 1.00 87.25 125 LEU A O 1
ATOM 980 N N . PHE A 1 126 ? 4.463 5.640 -19.171 1.00 90.88 126 PHE A N 1
ATOM 981 C CA . PHE A 1 126 ? 4.972 4.273 -19.230 1.00 90.88 126 PHE A CA 1
ATOM 982 C C . PHE A 1 126 ? 4.942 3.713 -20.655 1.00 90.88 126 PHE A C 1
ATOM 984 O O . PHE A 1 126 ? 5.931 3.177 -21.155 1.00 90.88 126 PHE A O 1
ATOM 991 N N . ARG A 1 127 ? 3.822 3.900 -21.358 1.00 90.62 127 ARG A N 1
ATOM 992 C CA . ARG A 1 127 ? 3.658 3.405 -22.726 1.00 90.62 127 ARG A CA 1
ATOM 993 C C . ARG A 1 127 ? 4.635 4.045 -23.710 1.00 90.62 127 ARG A C 1
ATOM 995 O O . ARG A 1 127 ? 5.114 3.367 -24.616 1.00 90.62 127 ARG A O 1
ATOM 1002 N N . ASP A 1 128 ? 4.900 5.338 -23.571 1.00 88.69 128 ASP A N 1
ATOM 1003 C CA . ASP A 1 128 ? 5.853 6.050 -24.421 1.00 88.69 128 ASP A CA 1
ATOM 1004 C C . ASP A 1 128 ? 7.288 5.584 -24.142 1.00 88.69 128 ASP A C 1
ATOM 1006 O O . ASP A 1 128 ? 8.019 5.300 -25.088 1.00 88.69 128 ASP A O 1
ATOM 1010 N N . LEU A 1 129 ? 7.650 5.383 -22.871 1.00 86.81 129 LEU A N 1
ATOM 1011 C CA . LEU A 1 129 ? 8.955 4.847 -22.467 1.00 86.81 129 LEU A CA 1
ATOM 1012 C C . LEU A 1 129 ? 9.192 3.433 -23.012 1.00 86.81 129 LEU A C 1
ATOM 1014 O O . LEU A 1 129 ? 10.203 3.188 -23.669 1.00 86.81 129 LEU A O 1
ATOM 1018 N N . VAL A 1 130 ? 8.231 2.524 -22.827 1.00 88.31 130 VAL A N 1
ATOM 1019 C CA . VAL A 1 130 ? 8.306 1.146 -23.342 1.00 88.31 130 VAL A CA 1
ATOM 1020 C C . VAL A 1 130 ? 8.457 1.122 -24.865 1.00 88.31 130 VAL A C 1
ATOM 1022 O O . VAL A 1 130 ? 9.212 0.314 -25.405 1.00 88.31 130 VAL A O 1
ATOM 1025 N N . ARG A 1 131 ? 7.771 2.015 -25.591 1.00 88.06 131 ARG A N 1
ATOM 1026 C CA . ARG A 1 131 ? 7.929 2.120 -27.050 1.00 88.06 131 ARG A CA 1
ATOM 1027 C C . ARG A 1 131 ? 9.323 2.582 -27.452 1.00 88.06 131 ARG A C 1
ATOM 1029 O O . ARG A 1 131 ? 9.844 2.060 -28.434 1.00 88.06 131 ARG A O 1
ATOM 1036 N N . THR A 1 132 ? 9.898 3.547 -26.738 1.00 85.00 132 THR A N 1
ATOM 1037 C CA . THR A 1 132 ? 11.256 4.034 -27.008 1.00 85.00 132 THR A CA 1
ATOM 1038 C C . THR A 1 132 ? 12.283 2.929 -26.776 1.00 85.00 132 THR A C 1
ATOM 1040 O O . THR A 1 132 ? 13.056 2.642 -27.685 1.00 85.00 132 THR A O 1
ATOM 1043 N N . ILE A 1 133 ? 12.203 2.226 -25.640 1.00 82.25 133 ILE A N 1
ATOM 1044 C CA . ILE A 1 133 ? 13.098 1.103 -25.301 1.00 82.25 133 ILE A CA 1
ATOM 1045 C C . ILE A 1 133 ? 12.991 -0.027 -26.338 1.00 82.25 133 ILE A C 1
ATOM 1047 O O . ILE A 1 133 ? 13.991 -0.551 -26.820 1.00 82.25 133 ILE A O 1
ATOM 1051 N N . ASN A 1 134 ? 11.773 -0.397 -26.746 1.00 83.12 134 ASN A N 1
ATOM 1052 C CA . ASN A 1 134 ? 11.595 -1.441 -27.759 1.00 83.12 134 ASN A CA 1
ATOM 1053 C C . ASN A 1 134 ? 12.119 -1.010 -29.144 1.00 83.12 134 ASN A C 1
ATOM 1055 O O . ASN A 1 134 ? 12.619 -1.846 -29.898 1.00 83.12 134 ASN A O 1
ATOM 1059 N N . ARG A 1 135 ? 12.024 0.282 -29.494 1.00 80.12 135 ARG A N 1
ATOM 1060 C CA . ARG A 1 135 ? 12.501 0.809 -30.783 1.00 80.12 135 ARG A CA 1
ATOM 1061 C C . ARG A 1 135 ? 14.024 0.810 -30.872 1.00 80.12 135 ARG A C 1
ATOM 1063 O O . ARG A 1 135 ? 14.545 0.348 -31.884 1.00 80.12 135 ARG A O 1
ATOM 1070 N N . SER A 1 136 ? 14.717 1.297 -29.843 1.00 72.69 136 SER A N 1
ATOM 1071 C CA . SER A 1 136 ? 16.185 1.372 -29.837 1.00 72.69 136 SER A CA 1
ATOM 1072 C C . SER A 1 136 ? 16.827 -0.011 -29.971 1.00 72.69 136 SER A C 1
ATOM 1074 O O . SER A 1 136 ? 17.863 -0.165 -30.617 1.00 72.69 136 SER A O 1
ATOM 1076 N N . ARG A 1 137 ? 16.179 -1.047 -29.423 1.00 66.38 137 ARG A N 1
ATOM 1077 C CA . ARG A 1 137 ? 16.675 -2.430 -29.440 1.00 66.38 137 ARG A CA 1
ATOM 1078 C C . ARG A 1 137 ? 16.405 -3.176 -30.744 1.00 66.38 137 ARG A C 1
ATOM 1080 O O . ARG A 1 137 ? 17.263 -3.934 -31.190 1.00 66.38 137 ARG A O 1
ATOM 1087 N N . LEU A 1 138 ? 15.265 -2.936 -31.397 1.00 61.97 138 LEU A N 1
ATOM 1088 C CA . LEU A 1 138 ? 14.975 -3.492 -32.729 1.00 61.97 138 LEU A CA 1
ATOM 1089 C C . LEU A 1 138 ? 15.962 -2.997 -33.800 1.00 61.97 138 LEU A C 1
ATOM 1091 O O . LEU A 1 138 ? 16.187 -3.693 -34.788 1.00 61.97 138 LEU A O 1
ATOM 1095 N N . ALA A 1 139 ? 16.562 -1.820 -33.601 1.00 61.16 139 ALA A N 1
ATOM 1096 C CA . ALA A 1 139 ? 17.503 -1.217 -34.539 1.00 61.16 139 ALA A CA 1
ATOM 1097 C C . ALA A 1 139 ? 18.924 -1.825 -34.499 1.00 61.16 139 ALA A C 1
ATOM 1099 O O . ALA A 1 139 ? 19.747 -1.506 -35.356 1.00 61.16 139 ALA A O 1
ATOM 1100 N N . GLY A 1 140 ? 19.223 -2.745 -33.567 1.00 58.97 140 GLY A N 1
ATOM 1101 C CA . GLY A 1 140 ? 20.555 -3.356 -33.465 1.00 58.97 140 GLY A CA 1
ATOM 1102 C C . GLY A 1 140 ? 21.628 -2.324 -33.103 1.00 58.97 140 GLY A C 1
ATOM 1103 O O . GLY A 1 140 ? 22.637 -2.180 -33.798 1.00 58.97 140 GLY A O 1
ATOM 1104 N N . THR A 1 141 ? 21.371 -1.577 -32.032 1.00 56.47 141 THR A N 1
ATOM 1105 C CA . THR A 1 141 ? 22.140 -0.414 -31.579 1.00 56.47 141 THR A CA 1
ATOM 1106 C C . THR A 1 141 ? 23.610 -0.766 -31.331 1.00 56.47 141 THR A C 1
ATOM 1108 O O . THR A 1 141 ? 23.948 -1.579 -30.470 1.00 56.47 141 THR A O 1
ATOM 1111 N N . ARG A 1 142 ? 24.511 -0.126 -32.086 1.00 56.91 142 ARG A N 1
ATOM 1112 C CA . ARG A 1 142 ? 25.949 -0.096 -31.778 1.00 56.91 142 ARG A CA 1
ATOM 1113 C C . ARG A 1 142 ? 26.207 0.993 -30.733 1.00 56.91 142 ARG A C 1
ATOM 1115 O O . ARG A 1 142 ? 25.586 2.055 -30.793 1.00 56.91 142 ARG A O 1
ATOM 1122 N N . CYS A 1 143 ? 27.120 0.729 -29.799 1.00 51.31 143 CYS A N 1
ATOM 1123 C CA . CYS A 1 143 ? 27.559 1.695 -28.787 1.00 51.31 143 CYS A CA 1
ATOM 1124 C C . CYS A 1 143 ? 28.011 3.015 -29.452 1.00 51.31 143 CYS A C 1
ATOM 1126 O O . CYS A 1 143 ? 28.734 2.975 -30.451 1.00 51.31 143 CYS A O 1
ATOM 1128 N N . GLY A 1 144 ? 27.549 4.160 -28.934 1.00 58.53 144 GLY A N 1
ATOM 1129 C CA . GLY A 1 144 ? 27.837 5.498 -29.475 1.00 58.53 144 GLY A CA 1
ATOM 1130 C C . GLY A 1 144 ? 26.961 5.946 -30.655 1.00 58.53 144 GLY A C 1
ATOM 1131 O O . GLY A 1 144 ? 27.330 6.873 -31.375 1.00 58.53 144 GLY A O 1
ATOM 1132 N N . SER A 1 145 ? 25.828 5.280 -30.899 1.00 66.38 145 SER A N 1
ATOM 1133 C CA . SER A 1 145 ? 24.806 5.753 -31.844 1.00 66.38 145 SER A CA 1
ATOM 1134 C C . SER A 1 145 ? 23.755 6.618 -31.130 1.00 66.38 145 SER A C 1
ATOM 1136 O O . SER A 1 145 ? 23.464 6.357 -29.964 1.00 66.38 145 SER A O 1
ATOM 1138 N N . PRO A 1 146 ? 23.126 7.593 -31.816 1.00 68.69 146 PRO A N 1
ATOM 1139 C CA . PRO A 1 146 ? 22.094 8.453 -31.218 1.00 68.69 146 PRO A CA 1
ATOM 1140 C C . PRO A 1 146 ? 20.903 7.662 -30.648 1.00 68.69 146 PRO A C 1
ATOM 1142 O O . PRO A 1 146 ? 20.247 8.103 -29.714 1.00 68.69 146 PRO A O 1
ATOM 1145 N N . GLU A 1 147 ? 20.653 6.461 -31.171 1.00 69.25 147 GLU A N 1
ATOM 1146 C CA . GLU A 1 147 ? 19.610 5.548 -30.691 1.00 69.25 147 GLU A CA 1
ATOM 1147 C C . GLU A 1 147 ? 19.948 4.908 -29.332 1.00 69.25 147 GLU A C 1
ATOM 1149 O O . GLU A 1 147 ? 19.042 4.551 -28.581 1.00 69.25 147 GLU A O 1
ATOM 1154 N N . HIS A 1 148 ? 21.238 4.757 -29.004 1.00 70.44 148 HIS A N 1
ATOM 1155 C CA . HIS A 1 148 ? 21.686 4.272 -27.697 1.00 70.44 148 HIS A CA 1
ATOM 1156 C C . HIS A 1 148 ? 21.534 5.358 -26.626 1.00 70.44 148 HIS A C 1
ATOM 1158 O O . HIS A 1 148 ? 21.036 5.073 -25.539 1.00 70.44 148 HIS A O 1
ATOM 1164 N N . ASP A 1 149 ? 21.873 6.606 -26.961 1.00 72.25 149 ASP A N 1
ATOM 1165 C CA . ASP A 1 149 ? 21.710 7.752 -26.059 1.00 72.25 149 ASP A CA 1
ATOM 1166 C C . ASP A 1 149 ? 20.222 8.003 -25.740 1.00 72.25 149 ASP A C 1
ATOM 1168 O O . ASP A 1 149 ? 19.857 8.265 -24.593 1.00 72.25 149 ASP A O 1
ATOM 1172 N N . GLU A 1 150 ? 19.335 7.840 -26.732 1.00 77.94 150 GLU A N 1
ATOM 1173 C CA . GLU A 1 150 ? 17.879 7.892 -26.532 1.00 77.94 150 GLU A CA 1
ATOM 1174 C C . GLU A 1 150 ? 17.363 6.783 -25.602 1.00 77.94 150 GLU A C 1
ATOM 1176 O O . GLU A 1 150 ? 16.438 7.014 -24.817 1.00 77.94 150 GLU A O 1
ATOM 1181 N N . GLU A 1 151 ? 17.942 5.582 -25.670 1.00 75.00 151 GLU A N 1
ATOM 1182 C CA . GLU A 1 151 ? 17.572 4.477 -24.787 1.00 75.00 151 GLU A CA 1
ATOM 1183 C C . GLU A 1 151 ? 18.005 4.731 -23.346 1.00 75.00 151 GLU A C 1
ATOM 1185 O O . GLU A 1 151 ? 17.204 4.554 -22.426 1.00 75.00 151 GLU A O 1
ATOM 1190 N N . VAL A 1 152 ? 19.252 5.162 -23.149 1.00 77.06 152 VAL A N 1
ATOM 1191 C CA . VAL A 1 152 ? 19.787 5.483 -21.823 1.00 77.06 152 VAL A CA 1
ATOM 1192 C C . VAL A 1 152 ? 18.956 6.594 -21.181 1.00 77.06 152 VAL A C 1
ATOM 1194 O O . VAL A 1 152 ? 18.537 6.452 -20.034 1.00 77.06 152 VAL A O 1
ATOM 1197 N N . GLU A 1 153 ? 18.604 7.646 -21.926 1.00 83.19 153 GLU A N 1
ATOM 1198 C CA . GLU A 1 153 ? 17.727 8.703 -21.411 1.00 83.19 153 GLU A CA 1
ATOM 1199 C C . GLU A 1 153 ? 16.310 8.188 -21.113 1.00 83.19 153 GLU A C 1
ATOM 1201 O O . GLU A 1 153 ? 15.715 8.547 -20.093 1.00 83.19 153 GLU A O 1
ATOM 1206 N N . ALA A 1 154 ? 15.748 7.312 -21.952 1.00 80.88 154 ALA A N 1
ATOM 1207 C CA . ALA A 1 154 ? 14.450 6.697 -21.678 1.00 80.88 154 ALA A CA 1
ATOM 1208 C C . ALA A 1 154 ? 14.478 5.848 -20.395 1.00 80.88 154 ALA A C 1
ATOM 1210 O O . ALA A 1 154 ? 13.557 5.937 -19.582 1.00 80.88 154 ALA A O 1
ATOM 1211 N N . LEU A 1 155 ? 15.543 5.078 -20.169 1.00 77.12 155 LEU A N 1
ATOM 1212 C CA . LEU A 1 155 ? 15.732 4.301 -18.945 1.00 77.12 155 LEU A CA 1
ATOM 1213 C C . LEU A 1 155 ? 15.910 5.211 -17.725 1.00 77.12 155 LEU A C 1
ATOM 1215 O O . LEU A 1 155 ? 15.253 4.997 -16.708 1.00 77.12 155 LEU A O 1
ATOM 1219 N N . SER A 1 156 ? 16.700 6.279 -17.826 1.00 82.31 156 SER A N 1
ATOM 1220 C CA . SER A 1 156 ? 16.872 7.272 -16.754 1.00 82.31 156 SER A CA 1
ATOM 1221 C C . SER A 1 156 ? 15.572 8.006 -16.413 1.00 82.31 156 SER A C 1
ATOM 1223 O O . SER A 1 156 ? 15.280 8.283 -15.246 1.00 82.31 156 SER A O 1
ATOM 1225 N N . ARG A 1 157 ? 14.736 8.302 -17.413 1.00 84.44 157 ARG A N 1
ATOM 1226 C CA . ARG A 1 157 ? 13.390 8.852 -17.196 1.00 84.44 157 ARG A CA 1
ATOM 1227 C C . ARG A 1 157 ? 12.468 7.843 -16.533 1.00 84.44 157 ARG A C 1
ATOM 1229 O O . ARG A 1 157 ? 11.771 8.209 -15.593 1.00 84.44 157 ARG A O 1
ATOM 1236 N N . LEU A 1 158 ? 12.492 6.589 -16.979 1.00 83.69 158 LEU A N 1
ATOM 1237 C CA . LEU A 1 158 ? 11.709 5.518 -16.373 1.00 83.69 158 LEU A CA 1
ATOM 1238 C C . LEU A 1 158 ? 12.067 5.336 -14.897 1.00 83.69 158 LEU A C 1
ATOM 1240 O O . LEU A 1 158 ? 11.167 5.292 -14.067 1.00 83.69 158 LEU A O 1
ATOM 1244 N N . ARG A 1 159 ? 13.361 5.289 -14.569 1.00 82.50 159 ARG A N 1
ATOM 1245 C CA . ARG A 1 159 ? 13.866 5.171 -13.193 1.00 82.50 159 ARG A CA 1
ATOM 1246 C C . ARG A 1 159 ? 13.309 6.275 -12.291 1.00 82.50 159 ARG A C 1
ATOM 1248 O O . ARG A 1 159 ? 12.722 5.975 -11.256 1.00 82.50 159 ARG A O 1
ATOM 1255 N N . ARG A 1 160 ? 13.399 7.537 -12.730 1.00 84.50 160 ARG A N 1
ATOM 1256 C CA . ARG A 1 160 ? 12.837 8.694 -12.005 1.00 84.50 160 ARG A CA 1
ATOM 1257 C C . ARG A 1 160 ? 11.314 8.630 -11.873 1.00 84.50 160 ARG A C 1
ATOM 1259 O O . ARG A 1 160 ? 10.768 8.999 -10.837 1.00 84.50 160 ARG A O 1
ATOM 1266 N N . SER A 1 161 ? 10.619 8.177 -12.915 1.00 85.75 161 SER A N 1
ATOM 1267 C CA . SER A 1 161 ? 9.162 8.033 -12.879 1.00 85.75 161 SER A CA 1
ATOM 1268 C C . SER A 1 161 ? 8.714 6.911 -11.948 1.00 85.75 161 SER A C 1
ATOM 1270 O O . SER A 1 161 ? 7.737 7.095 -11.240 1.00 85.75 161 SER A O 1
ATOM 1272 N N . ILE A 1 162 ? 9.433 5.789 -11.892 1.00 83.38 162 ILE A N 1
ATOM 1273 C CA . ILE A 1 162 ? 9.148 4.685 -10.967 1.00 83.38 162 ILE A CA 1
ATOM 1274 C C . ILE A 1 162 ? 9.212 5.178 -9.519 1.00 83.38 162 ILE A C 1
ATOM 1276 O O . ILE A 1 162 ? 8.274 4.955 -8.765 1.00 83.38 162 ILE A O 1
ATOM 1280 N N . SER A 1 163 ? 10.266 5.903 -9.132 1.00 76.12 163 SER A N 1
ATOM 1281 C CA . SER A 1 163 ? 10.388 6.395 -7.753 1.00 76.12 163 SER A CA 1
ATOM 1282 C C . SER A 1 163 ? 9.332 7.447 -7.384 1.00 76.12 163 SER A C 1
ATOM 1284 O O . SER A 1 163 ? 8.999 7.585 -6.211 1.00 76.12 163 SER A O 1
ATOM 1286 N N . ALA A 1 164 ? 8.817 8.201 -8.362 1.00 84.69 164 ALA A N 1
ATOM 1287 C CA . ALA A 1 164 ? 7.822 9.253 -8.134 1.00 84.69 164 ALA A CA 1
ATOM 1288 C C . ALA A 1 164 ? 6.371 8.742 -8.164 1.00 84.69 164 ALA A C 1
ATOM 1290 O O . ALA A 1 164 ? 5.553 9.167 -7.353 1.00 84.69 164 ALA A O 1
ATOM 1291 N N . GLU A 1 165 ? 6.052 7.846 -9.098 1.00 86.75 165 GLU A N 1
ATOM 1292 C CA . GLU A 1 165 ? 4.688 7.363 -9.354 1.00 86.75 165 GLU A CA 1
ATOM 1293 C C . GLU A 1 165 ? 4.365 6.065 -8.602 1.00 86.75 165 GLU A C 1
ATOM 1295 O O . GLU A 1 165 ? 3.199 5.684 -8.526 1.00 86.75 165 GLU A O 1
ATOM 1300 N N . LEU A 1 166 ? 5.379 5.386 -8.048 1.00 90.12 166 LEU A N 1
ATOM 1301 C CA . LEU A 1 166 ? 5.223 4.155 -7.269 1.00 90.12 166 LEU A CA 1
ATOM 1302 C C . LEU A 1 166 ? 5.815 4.278 -5.846 1.00 90.12 166 LEU A C 1
ATOM 1304 O O . LEU A 1 166 ? 6.694 3.490 -5.480 1.00 90.12 166 LEU A O 1
ATOM 1308 N N . PRO A 1 167 ? 5.408 5.271 -5.030 1.00 90.31 167 PRO A N 1
ATOM 1309 C CA . PRO A 1 167 ? 5.989 5.497 -3.706 1.00 90.31 167 PRO A CA 1
ATOM 1310 C C . PRO A 1 167 ? 5.877 4.299 -2.749 1.00 90.31 167 PRO A C 1
ATOM 1312 O O . PRO A 1 167 ? 6.813 4.056 -1.985 1.00 90.31 167 PRO A O 1
ATOM 1315 N N . ASN A 1 168 ? 4.779 3.535 -2.772 1.00 92.81 168 ASN A N 1
ATOM 1316 C CA . ASN A 1 168 ? 4.594 2.397 -1.864 1.00 92.81 168 ASN A CA 1
ATOM 1317 C C . ASN A 1 168 ? 5.440 1.195 -2.299 1.00 92.81 168 ASN A C 1
ATOM 1319 O O . ASN A 1 168 ? 6.119 0.580 -1.471 1.00 92.81 168 ASN A O 1
ATOM 1323 N N . LEU A 1 169 ? 5.465 0.884 -3.597 1.00 91.69 169 LEU A N 1
ATOM 1324 C CA . LEU A 1 169 ? 6.353 -0.143 -4.142 1.00 91.69 169 LEU A CA 1
ATOM 1325 C C . LEU A 1 169 ? 7.824 0.211 -3.899 1.00 91.69 169 LEU A C 1
ATOM 1327 O O . LEU A 1 169 ? 8.603 -0.627 -3.448 1.00 91.69 169 LEU A O 1
ATOM 1331 N N . TRP A 1 170 ? 8.204 1.466 -4.134 1.00 90.44 170 TRP A N 1
ATOM 1332 C CA . TRP A 1 170 ? 9.564 1.931 -3.890 1.00 90.44 170 TRP A CA 1
ATOM 1333 C C . TRP A 1 170 ? 9.958 1.797 -2.416 1.00 90.44 170 TRP A C 1
ATOM 1335 O O . TRP A 1 170 ? 11.033 1.276 -2.110 1.00 90.44 170 TRP A O 1
ATOM 1345 N N . ALA A 1 171 ? 9.090 2.225 -1.494 1.00 90.44 171 ALA A N 1
ATOM 1346 C CA . ALA A 1 171 ? 9.342 2.136 -0.060 1.00 90.44 171 ALA A CA 1
ATOM 1347 C C . ALA A 1 171 ? 9.471 0.681 0.416 1.00 90.44 171 ALA A C 1
ATOM 1349 O O . ALA A 1 171 ? 10.391 0.363 1.171 1.00 90.44 171 ALA A O 1
ATOM 1350 N N . THR A 1 172 ? 8.592 -0.213 -0.050 1.00 91.62 172 THR A N 1
ATOM 1351 C CA . THR A 1 172 ? 8.624 -1.640 0.316 1.00 91.62 172 THR A CA 1
ATOM 1352 C C . THR A 1 172 ? 9.878 -2.334 -0.207 1.00 91.62 172 THR A C 1
ATOM 1354 O O . THR A 1 172 ? 10.588 -2.975 0.567 1.00 91.62 172 THR A O 1
ATOM 1357 N N . LEU A 1 173 ? 10.212 -2.157 -1.487 1.00 90.56 173 LEU A N 1
ATOM 1358 C CA . LEU A 1 173 ? 11.413 -2.750 -2.076 1.00 90.56 173 LEU A CA 1
ATOM 1359 C C . LEU A 1 173 ? 12.695 -2.189 -1.458 1.00 90.56 173 LEU A C 1
ATOM 1361 O O . LEU A 1 173 ? 13.632 -2.945 -1.221 1.00 90.56 173 LEU A O 1
ATOM 1365 N N . SER A 1 174 ? 12.725 -0.894 -1.139 1.00 86.75 174 SER A N 1
ATOM 1366 C CA . SER A 1 174 ? 13.858 -0.259 -0.454 1.00 86.75 174 SER A CA 1
ATOM 1367 C C . SER A 1 174 ? 14.031 -0.774 0.976 1.00 86.75 174 SER A C 1
ATOM 1369 O O . SER A 1 174 ? 15.158 -1.044 1.394 1.00 86.75 174 SER A O 1
ATOM 1371 N N . ALA A 1 175 ? 12.938 -0.960 1.723 1.00 89.06 175 ALA A N 1
ATOM 1372 C CA . ALA A 1 175 ? 12.976 -1.549 3.062 1.00 89.06 175 ALA A CA 1
ATOM 1373 C C . ALA A 1 175 ? 13.477 -3.002 3.031 1.00 89.06 175 ALA A C 1
ATOM 1375 O O . ALA A 1 175 ? 14.349 -3.366 3.819 1.00 89.06 175 ALA A O 1
ATOM 1376 N N . LEU A 1 176 ? 12.991 -3.811 2.083 1.00 89.00 176 LEU A N 1
ATOM 1377 C CA . LEU A 1 176 ? 13.444 -5.193 1.888 1.00 89.00 176 LEU A CA 1
ATOM 1378 C C . LEU A 1 176 ? 14.914 -5.263 1.463 1.00 89.00 176 LEU A C 1
ATOM 1380 O O . LEU A 1 176 ? 15.669 -6.072 1.996 1.00 89.00 176 LEU A O 1
ATOM 1384 N N . ALA A 1 177 ? 15.339 -4.392 0.548 1.00 85.75 177 ALA A N 1
ATOM 1385 C CA . ALA A 1 177 ? 16.726 -4.319 0.102 1.00 85.75 177 ALA A CA 1
ATOM 1386 C C . ALA A 1 177 ? 17.683 -3.881 1.222 1.00 85.75 177 ALA A C 1
ATOM 1388 O O . ALA A 1 177 ? 18.831 -4.319 1.263 1.00 85.75 177 ALA A O 1
ATOM 1389 N N . SER A 1 178 ? 17.209 -3.040 2.145 1.00 82.94 178 SER A N 1
ATOM 1390 C CA . SER A 1 178 ? 17.996 -2.557 3.286 1.00 82.94 178 SER A CA 1
ATOM 1391 C C . SER A 1 178 ? 18.061 -3.567 4.436 1.00 82.94 178 SER A C 1
ATOM 1393 O O . SER A 1 178 ? 18.990 -3.520 5.236 1.00 82.94 178 SER A O 1
ATOM 1395 N N . ALA A 1 179 ? 17.100 -4.490 4.527 1.00 80.31 179 ALA A N 1
ATOM 1396 C CA . ALA A 1 179 ? 17.062 -5.510 5.575 1.00 80.31 179 ALA A CA 1
ATOM 1397 C C . ALA A 1 179 ? 18.182 -6.564 5.445 1.00 80.31 179 ALA A C 1
ATOM 1399 O O . ALA A 1 179 ? 18.536 -7.193 6.438 1.00 80.31 179 ALA A O 1
ATOM 1400 N N . ASP A 1 180 ? 18.746 -6.739 4.244 1.00 64.75 180 ASP A N 1
ATOM 1401 C CA . ASP A 1 180 ? 19.754 -7.761 3.911 1.00 64.75 180 ASP A CA 1
ATOM 1402 C C . ASP A 1 180 ? 21.118 -7.145 3.526 1.00 64.75 180 ASP A C 1
ATOM 1404 O O . ASP A 1 180 ? 21.888 -7.720 2.750 1.00 64.75 180 ASP A O 1
ATOM 1408 N N . SER A 1 181 ? 21.425 -5.930 4.006 1.00 60.06 181 SER A N 1
ATOM 1409 C CA . SER A 1 181 ? 22.638 -5.210 3.600 1.00 60.06 181 SER A CA 1
ATOM 1410 C C . SER A 1 181 ? 23.911 -5.869 4.154 1.00 60.06 181 SER A C 1
ATOM 1412 O O . SER A 1 181 ? 24.376 -5.567 5.254 1.00 60.06 181 SER A O 1
ATOM 1414 N N . VAL A 1 182 ? 24.490 -6.769 3.360 1.00 62.41 182 VAL A N 1
ATOM 1415 C CA . VAL A 1 182 ? 25.877 -7.238 3.469 1.00 62.41 182 VAL A CA 1
ATOM 1416 C C . VAL A 1 182 ? 26.805 -6.113 2.976 1.00 62.41 182 VAL A C 1
ATOM 1418 O O . VAL A 1 182 ? 26.495 -5.501 1.955 1.00 62.41 182 VAL A O 1
ATOM 1421 N N . PRO A 1 183 ? 27.944 -5.834 3.641 1.00 58.75 183 PRO A N 1
ATOM 1422 C CA . PRO A 1 183 ? 28.795 -4.668 3.354 1.00 58.75 183 PRO A CA 1
ATOM 1423 C C . PRO A 1 183 ? 29.449 -4.605 1.956 1.00 58.75 183 PRO A C 1
ATOM 1425 O O . PRO A 1 183 ? 30.113 -3.615 1.673 1.00 58.75 183 PRO A O 1
ATOM 1428 N N . ASP A 1 184 ? 29.272 -5.611 1.092 1.00 57.41 184 ASP A N 1
ATOM 1429 C CA . ASP A 1 184 ? 29.941 -5.744 -0.221 1.00 57.41 184 ASP A CA 1
ATOM 1430 C C . ASP A 1 184 ? 28.943 -5.875 -1.398 1.00 57.41 184 ASP A C 1
ATOM 1432 O O . ASP A 1 184 ? 29.254 -6.419 -2.455 1.00 57.41 184 ASP A O 1
ATOM 1436 N N . ARG A 1 185 ? 27.686 -5.455 -1.194 1.00 60.53 185 ARG A N 1
ATOM 1437 C CA . ARG A 1 185 ? 26.567 -5.616 -2.143 1.00 60.53 185 ARG A CA 1
ATOM 1438 C C . ARG A 1 185 ? 26.146 -4.252 -2.724 1.00 60.53 185 ARG A C 1
ATOM 1440 O O . ARG A 1 185 ? 26.324 -3.252 -2.026 1.00 60.53 185 ARG A O 1
ATOM 1447 N N . PRO A 1 186 ? 25.577 -4.180 -3.953 1.00 59.22 186 PRO A N 1
ATOM 1448 C CA . PRO A 1 186 ? 24.992 -2.953 -4.501 1.00 59.22 186 PRO A CA 1
ATOM 1449 C C . PRO A 1 186 ? 24.117 -2.238 -3.473 1.00 59.22 186 PRO A C 1
ATOM 1451 O O . PRO A 1 186 ? 23.397 -2.886 -2.704 1.00 59.22 186 PRO A O 1
ATOM 1454 N N . ALA A 1 187 ? 24.191 -0.905 -3.457 1.00 70.25 187 ALA A N 1
ATOM 1455 C CA . ALA A 1 187 ? 23.455 -0.078 -2.507 1.00 70.25 187 ALA A CA 1
ATOM 1456 C C . ALA A 1 187 ? 21.967 -0.467 -2.520 1.00 70.25 187 ALA A C 1
ATOM 1458 O O . ALA A 1 187 ? 21.403 -0.702 -3.587 1.00 70.25 187 ALA A O 1
ATOM 1459 N N . GLY A 1 188 ? 21.301 -0.524 -1.359 1.00 77.56 188 GLY A N 1
ATOM 1460 C CA . GLY A 1 188 ? 19.906 -0.991 -1.263 1.00 77.56 188 GLY A CA 1
ATOM 1461 C C . GLY A 1 188 ? 18.942 -0.295 -2.240 1.00 77.56 188 GLY A C 1
ATOM 1462 O O . GLY A 1 188 ? 18.009 -0.917 -2.745 1.00 77.56 188 GLY A O 1
ATOM 1463 N N . ALA A 1 189 ? 19.229 0.959 -2.600 1.00 80.62 189 ALA A N 1
ATOM 1464 C CA . ALA A 1 189 ? 18.511 1.708 -3.629 1.00 80.62 189 ALA A CA 1
ATOM 1465 C C . A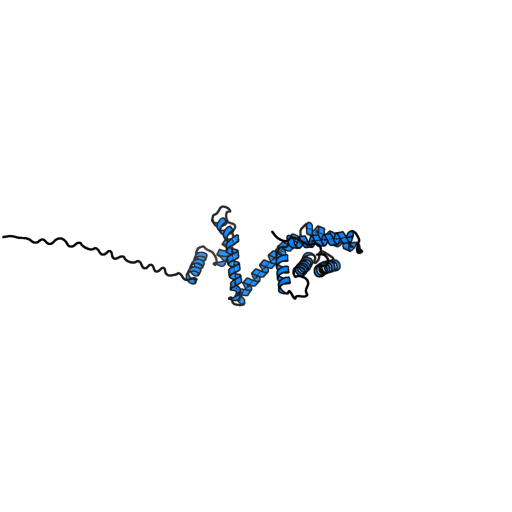LA A 1 189 ? 18.631 1.100 -5.044 1.00 80.62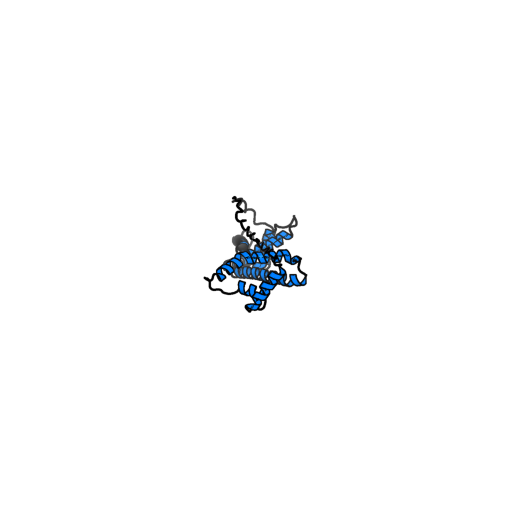 189 ALA A C 1
ATOM 1467 O O . ALA A 1 189 ? 17.640 1.046 -5.769 1.00 80.62 189 ALA A O 1
ATOM 1468 N N . GLN A 1 190 ? 19.807 0.603 -5.439 1.00 82.31 190 GLN A N 1
ATOM 1469 C CA . GLN A 1 190 ? 20.031 -0.050 -6.736 1.00 82.31 190 GLN A CA 1
ATOM 1470 C C . GLN A 1 190 ? 19.253 -1.364 -6.839 1.00 82.31 190 GLN A C 1
ATOM 1472 O O . GLN A 1 190 ? 18.628 -1.640 -7.863 1.00 82.31 190 GLN A O 1
ATOM 1477 N N . LEU A 1 191 ? 19.224 -2.149 -5.756 1.00 86.31 191 LEU A N 1
ATOM 1478 C CA . LEU A 1 191 ? 18.429 -3.374 -5.699 1.00 86.31 191 LEU A CA 1
ATOM 1479 C C . LEU A 1 191 ? 16.925 -3.069 -5.761 1.00 86.31 191 LEU A C 1
ATOM 1481 O O . LEU A 1 191 ? 16.200 -3.718 -6.514 1.00 86.31 191 LEU A O 1
ATOM 1485 N N . ALA A 1 192 ? 16.454 -2.055 -5.030 1.00 87.25 192 ALA A N 1
ATOM 1486 C CA . ALA A 1 192 ? 15.060 -1.619 -5.093 1.00 87.25 192 ALA A CA 1
ATOM 1487 C C . ALA A 1 192 ? 14.663 -1.158 -6.505 1.00 87.25 192 ALA A C 1
ATOM 1489 O O . ALA A 1 192 ? 13.591 -1.514 -7.002 1.00 87.25 192 ALA A O 1
ATOM 1490 N N . LEU A 1 193 ? 15.551 -0.431 -7.186 1.00 86.06 193 LEU A N 1
ATOM 1491 C CA . LEU A 1 193 ? 15.370 0.023 -8.562 1.00 86.06 193 LEU A CA 1
ATOM 1492 C C . LEU A 1 193 ? 15.313 -1.146 -9.552 1.00 86.06 193 LEU A C 1
ATOM 1494 O O . LEU A 1 193 ? 14.390 -1.216 -10.363 1.00 86.06 193 LEU A O 1
ATOM 1498 N N . ALA A 1 194 ? 16.250 -2.090 -9.451 1.00 88.75 194 ALA A N 1
ATOM 1499 C CA . ALA A 1 194 ? 16.280 -3.299 -10.268 1.00 88.75 194 ALA A CA 1
ATOM 1500 C C . ALA A 1 194 ? 14.991 -4.124 -10.106 1.00 88.75 194 ALA A C 1
ATOM 1502 O O . ALA A 1 194 ? 14.360 -4.497 -11.098 1.00 88.75 194 ALA A O 1
ATOM 1503 N N . CYS A 1 195 ? 14.548 -4.348 -8.865 1.00 90.12 195 CYS A N 1
ATOM 1504 C CA . CYS A 1 195 ? 13.289 -5.032 -8.572 1.00 90.12 195 CYS A CA 1
ATOM 1505 C C . CYS A 1 195 ? 12.078 -4.274 -9.134 1.00 90.12 195 CYS A C 1
ATOM 1507 O O . CYS A 1 195 ? 11.188 -4.887 -9.722 1.00 90.12 195 CYS A O 1
ATOM 1509 N N . SER A 1 196 ? 12.060 -2.945 -9.017 1.00 89.12 196 SER A N 1
ATOM 1510 C CA . SER A 1 196 ? 10.972 -2.122 -9.555 1.00 89.12 196 SER A CA 1
ATOM 1511 C C . SER A 1 196 ? 10.889 -2.222 -11.081 1.00 89.12 196 SER A C 1
ATOM 1513 O O . SER A 1 196 ? 9.799 -2.368 -11.631 1.00 89.12 196 SER A O 1
ATOM 1515 N N . ILE A 1 197 ? 12.034 -2.204 -11.772 1.00 88.06 197 ILE A N 1
ATOM 1516 C CA . ILE A 1 197 ? 12.116 -2.399 -13.225 1.00 88.06 197 ILE A CA 1
ATOM 1517 C C . ILE A 1 197 ? 11.611 -3.786 -13.620 1.00 88.06 197 ILE A C 1
ATOM 1519 O O . ILE A 1 197 ? 10.824 -3.890 -14.560 1.00 88.06 197 ILE A O 1
ATOM 1523 N N . LEU A 1 198 ? 12.016 -4.837 -12.900 1.00 90.50 198 LEU A N 1
ATOM 1524 C CA . LEU A 1 198 ? 11.536 -6.200 -13.143 1.00 90.50 198 LEU A CA 1
ATOM 1525 C C . LEU A 1 198 ? 10.014 -6.279 -13.050 1.00 90.50 198 LEU A C 1
ATOM 1527 O O . LEU A 1 198 ? 9.371 -6.763 -13.979 1.00 90.50 198 LEU A O 1
ATOM 1531 N N . VAL A 1 199 ? 9.438 -5.759 -11.967 1.00 90.62 199 VAL A N 1
ATOM 1532 C CA . VAL A 1 199 ? 7.986 -5.765 -11.757 1.00 90.62 199 VAL A CA 1
ATOM 1533 C C . VAL A 1 199 ? 7.273 -4.962 -12.848 1.00 90.62 199 VAL A C 1
ATOM 1535 O O . VAL A 1 199 ? 6.327 -5.464 -13.450 1.00 90.62 199 VAL A O 1
ATOM 1538 N N . CYS A 1 200 ? 7.751 -3.755 -13.165 1.00 88.94 200 CYS A N 1
ATOM 1539 C CA . CYS A 1 200 ? 7.072 -2.856 -14.101 1.00 88.94 200 CYS A CA 1
ATOM 1540 C C . CYS A 1 200 ? 7.210 -3.261 -15.570 1.00 88.94 200 CYS A C 1
ATOM 1542 O O . CYS A 1 200 ? 6.279 -3.059 -16.342 1.00 88.94 200 CYS A O 1
ATOM 1544 N N . LEU A 1 201 ? 8.371 -3.768 -15.992 1.00 86.88 201 LEU A N 1
ATOM 1545 C CA . LEU A 1 201 ? 8.668 -4.023 -17.405 1.00 86.88 201 LEU A CA 1
ATOM 1546 C C . LEU A 1 201 ? 8.496 -5.487 -17.814 1.00 86.88 201 LEU A C 1
ATOM 1548 O O . LEU A 1 201 ? 8.531 -5.784 -19.014 1.00 86.88 201 LEU A O 1
ATOM 1552 N N . SER A 1 202 ? 8.298 -6.403 -16.860 1.00 87.94 202 SER A N 1
ATOM 1553 C CA . SER A 1 202 ? 8.021 -7.805 -17.176 1.00 87.94 202 SER A CA 1
ATOM 1554 C C . SER A 1 202 ? 6.825 -7.925 -18.133 1.00 87.94 202 SER A C 1
ATOM 1556 O O . SER A 1 202 ? 5.769 -7.334 -17.934 1.00 87.94 202 SER A O 1
ATOM 1558 N N . GLY A 1 203 ? 7.021 -8.634 -19.248 1.00 86.12 203 GLY A N 1
ATOM 1559 C CA . GLY A 1 203 ? 5.995 -8.798 -20.286 1.00 86.12 203 GLY A CA 1
ATOM 1560 C C . GLY A 1 203 ? 5.769 -7.590 -21.211 1.00 86.12 203 GLY A C 1
ATOM 1561 O O . GLY A 1 203 ? 5.013 -7.716 -22.173 1.00 86.12 203 GLY A O 1
ATOM 1562 N N . HIS A 1 204 ? 6.434 -6.450 -20.983 1.00 86.94 204 HIS A N 1
ATOM 1563 C CA . HIS A 1 204 ? 6.305 -5.237 -21.808 1.00 86.94 204 HIS A CA 1
ATOM 1564 C C . HIS A 1 204 ? 7.502 -4.974 -22.737 1.00 86.94 204 HIS A C 1
ATOM 1566 O O . HIS A 1 204 ? 7.365 -4.260 -23.736 1.00 86.94 204 HIS A O 1
ATOM 1572 N N . ILE A 1 205 ? 8.660 -5.561 -22.434 1.00 85.50 205 ILE A N 1
ATOM 1573 C CA . ILE A 1 205 ? 9.883 -5.491 -23.247 1.00 85.50 205 ILE A CA 1
ATOM 1574 C C . ILE A 1 205 ? 10.465 -6.892 -23.468 1.00 85.50 205 ILE A C 1
ATOM 1576 O O . ILE A 1 205 ? 10.068 -7.852 -22.804 1.00 85.50 205 ILE A O 1
ATOM 1580 N N . CYS A 1 206 ? 11.402 -7.033 -24.410 1.00 84.19 206 CYS A N 1
ATOM 1581 C CA . CYS A 1 206 ? 12.064 -8.317 -24.637 1.00 84.19 206 CYS A CA 1
ATOM 1582 C C . CYS A 1 206 ? 12.979 -8.712 -23.452 1.00 84.19 206 CYS A C 1
ATOM 1584 O O . CYS A 1 206 ? 13.525 -7.831 -22.781 1.00 84.19 206 CYS A O 1
ATOM 1586 N N . PRO A 1 207 ? 13.186 -10.021 -23.194 1.00 85.00 207 PRO A N 1
ATOM 1587 C CA . PRO A 1 207 ? 13.994 -10.491 -22.063 1.00 85.00 207 PRO A CA 1
ATOM 1588 C C . PRO A 1 207 ? 15.426 -9.944 -22.039 1.00 85.00 207 PRO A C 1
ATOM 1590 O O . PRO A 1 207 ? 15.937 -9.625 -20.969 1.00 85.00 207 PRO A O 1
ATOM 1593 N N . ASP A 1 208 ? 16.053 -9.779 -23.207 1.00 82.44 208 ASP A N 1
ATOM 1594 C CA . ASP A 1 208 ? 17.415 -9.245 -23.312 1.00 82.44 208 ASP A CA 1
ATOM 1595 C C . ASP A 1 208 ? 17.486 -7.771 -22.884 1.00 82.44 208 ASP A C 1
ATOM 1597 O O . ASP A 1 208 ? 18.407 -7.375 -22.171 1.00 82.44 208 ASP A O 1
ATOM 1601 N N . ALA A 1 209 ? 16.483 -6.965 -23.255 1.00 79.19 209 ALA A N 1
ATOM 1602 C CA . ALA A 1 209 ? 16.389 -5.566 -22.835 1.00 79.19 209 ALA A CA 1
ATOM 1603 C C . ALA A 1 209 ? 16.081 -5.443 -21.339 1.00 79.19 209 ALA A C 1
ATOM 1605 O O . ALA A 1 209 ? 16.624 -4.564 -20.668 1.00 79.19 209 ALA A O 1
ATOM 1606 N N . LEU A 1 210 ? 15.241 -6.337 -20.806 1.00 86.12 210 LEU A N 1
ATOM 1607 C CA . LEU A 1 210 ? 14.952 -6.392 -19.376 1.00 86.12 210 LEU A CA 1
ATOM 1608 C C . LEU A 1 210 ? 16.215 -6.706 -18.579 1.00 86.12 210 LEU A C 1
ATOM 1610 O O . LEU A 1 210 ? 16.524 -5.997 -17.625 1.00 86.12 210 LEU A O 1
ATOM 1614 N N . LYS A 1 211 ? 16.969 -7.719 -19.015 1.00 86.75 211 LYS A N 1
ATOM 1615 C CA . LYS A 1 211 ? 18.236 -8.092 -18.394 1.00 86.75 211 LYS A CA 1
ATOM 1616 C C . LYS A 1 211 ? 19.232 -6.933 -18.424 1.00 86.75 211 LYS A C 1
ATOM 1618 O O . LYS A 1 211 ? 19.717 -6.544 -17.373 1.00 86.75 211 LYS A O 1
ATOM 1623 N N . ALA A 1 212 ? 19.457 -6.327 -19.589 1.00 82.31 212 ALA A N 1
ATOM 1624 C CA . ALA A 1 212 ? 20.380 -5.199 -19.717 1.00 82.31 212 ALA A CA 1
ATOM 1625 C C . ALA A 1 212 ? 19.982 -3.998 -18.835 1.00 82.31 212 ALA A C 1
ATOM 1627 O O . ALA A 1 212 ? 20.843 -3.331 -18.267 1.00 82.31 212 ALA A O 1
ATOM 1628 N N . SER A 1 213 ? 18.679 -3.734 -18.692 1.00 82.56 213 SER A N 1
ATOM 1629 C CA . SER A 1 213 ? 18.174 -2.646 -17.842 1.00 82.56 213 SER A CA 1
ATOM 1630 C C . SER A 1 213 ? 18.433 -2.904 -16.356 1.00 82.56 213 SER A C 1
ATOM 1632 O O . SER A 1 213 ? 18.751 -1.969 -15.622 1.00 82.56 213 SER A O 1
ATOM 1634 N N . VAL A 1 214 ? 18.289 -4.162 -15.927 1.00 88.00 214 VAL A N 1
ATOM 1635 C CA . VAL A 1 214 ? 18.558 -4.612 -14.556 1.00 88.00 214 VAL A CA 1
ATOM 1636 C C . VAL A 1 214 ? 20.054 -4.609 -14.266 1.00 88.00 214 VAL A C 1
ATOM 1638 O O . VAL A 1 214 ? 20.449 -4.055 -13.245 1.00 88.00 214 VAL A O 1
ATOM 1641 N N . ASP A 1 215 ? 20.874 -5.150 -15.170 1.00 85.88 215 ASP A N 1
ATOM 1642 C CA . ASP A 1 215 ? 22.336 -5.162 -15.044 1.00 85.88 215 ASP A CA 1
ATOM 1643 C C . ASP A 1 215 ? 22.855 -3.716 -14.893 1.00 85.88 215 ASP A C 1
ATOM 1645 O O . ASP A 1 215 ? 23.506 -3.389 -13.906 1.00 85.88 215 ASP A O 1
ATOM 1649 N N . SER A 1 216 ? 22.382 -2.787 -15.736 1.00 82.44 216 SER A N 1
ATOM 1650 C CA . SER A 1 216 ? 22.710 -1.354 -15.627 1.00 82.44 216 SER A CA 1
ATOM 1651 C C . SER A 1 216 ? 22.302 -0.704 -14.293 1.00 82.44 216 SER A C 1
ATOM 1653 O O . SER A 1 216 ? 22.883 0.306 -13.900 1.00 82.44 216 SER A O 1
ATOM 1655 N N . CYS A 1 217 ? 21.286 -1.219 -13.594 1.00 81.81 217 CYS A N 1
ATOM 1656 C CA . CYS A 1 217 ? 20.933 -0.727 -12.259 1.00 81.81 217 CYS A CA 1
ATOM 1657 C C . CYS A 1 217 ? 21.881 -1.244 -11.179 1.00 81.81 217 CYS A C 1
ATOM 1659 O O . CYS A 1 217 ? 22.141 -0.527 -10.217 1.00 81.81 217 CYS A O 1
ATOM 1661 N N . LEU A 1 218 ? 22.354 -2.481 -11.324 1.00 82.81 218 LEU A N 1
ATOM 1662 C CA . LEU A 1 218 ? 23.209 -3.152 -10.349 1.00 82.81 218 LEU A CA 1
ATOM 1663 C C . LEU A 1 218 ? 24.679 -2.750 -10.490 1.00 82.81 218 LEU A C 1
ATOM 1665 O O . LEU A 1 218 ? 25.379 -2.694 -9.484 1.00 82.81 218 LEU A O 1
ATOM 1669 N N . ASP A 1 219 ? 25.120 -2.429 -11.706 1.00 78.38 219 ASP A N 1
ATOM 1670 C CA . ASP A 1 219 ? 26.505 -2.040 -11.992 1.00 78.38 219 ASP A CA 1
ATOM 1671 C C . ASP A 1 219 ? 26.819 -0.592 -11.566 1.00 78.38 219 ASP A C 1
ATOM 1673 O O . ASP A 1 219 ? 27.975 -0.179 -11.559 1.00 78.38 219 ASP A O 1
ATOM 1677 N N . GLY A 1 220 ? 25.805 0.199 -11.189 1.00 65.06 220 GLY A N 1
ATOM 1678 C CA . GLY A 1 220 ? 25.979 1.579 -10.719 1.00 65.06 220 GLY A CA 1
ATOM 1679 C C . GLY A 1 220 ? 26.510 2.561 -11.773 1.00 65.06 220 GLY A C 1
ATOM 1680 O O . GLY A 1 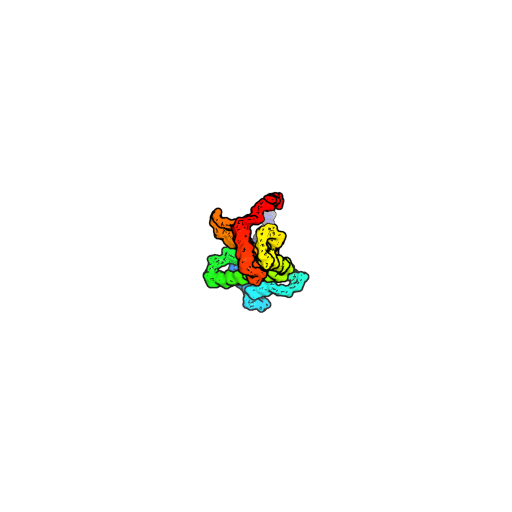220 ? 26.771 3.712 -11.441 1.00 65.06 220 GLY A O 1
ATOM 1681 N N . GLU A 1 221 ? 26.637 2.145 -13.037 1.00 51.19 221 GLU A N 1
ATOM 1682 C CA . GLU A 1 221 ? 27.347 2.866 -14.109 1.00 51.19 221 GLU A CA 1
ATOM 1683 C C . GLU A 1 221 ? 26.713 4.196 -14.571 1.00 51.19 221 GLU A C 1
ATOM 1685 O O . GLU A 1 221 ? 27.133 4.754 -15.581 1.00 51.19 221 GLU A O 1
ATOM 1690 N N . LEU A 1 222 ? 25.709 4.742 -13.878 1.00 51.72 222 LEU A N 1
ATOM 1691 C CA . LEU A 1 222 ? 25.024 5.966 -14.320 1.00 51.72 222 LEU A CA 1
ATOM 1692 C C . LEU A 1 222 ? 24.801 7.029 -13.233 1.00 51.72 222 LEU A C 1
ATOM 1694 O O . LEU A 1 222 ? 24.142 8.024 -13.519 1.00 51.72 222 LEU A O 1
ATOM 1698 N N . ASP A 1 223 ? 25.376 6.876 -12.037 1.00 44.69 223 ASP A N 1
ATOM 1699 C CA . ASP A 1 223 ? 25.374 7.926 -11.006 1.00 44.69 223 ASP A CA 1
ATOM 1700 C C . ASP A 1 223 ? 26.807 8.380 -10.690 1.00 44.69 223 ASP A C 1
ATOM 1702 O O . ASP A 1 223 ? 27.359 8.056 -9.643 1.00 44.69 223 ASP A O 1
ATOM 1706 N N . ASP A 1 224 ? 27.399 9.161 -11.596 1.00 41.44 224 ASP A N 1
ATOM 1707 C CA . ASP A 1 224 ? 28.571 10.003 -11.289 1.00 41.44 224 ASP A CA 1
ATOM 1708 C C . ASP A 1 224 ? 28.234 11.511 -11.342 1.00 41.44 224 ASP A C 1
ATOM 1710 O O . ASP A 1 224 ? 29.119 12.353 -11.229 1.00 41.44 224 ASP A O 1
ATOM 1714 N N . ASP A 1 225 ? 26.949 11.882 -11.469 1.00 37.84 225 ASP A N 1
ATOM 1715 C CA . ASP A 1 225 ? 26.526 13.289 -11.633 1.00 37.84 225 ASP A CA 1
ATOM 1716 C C . ASP A 1 225 ? 25.378 13.733 -10.701 1.00 37.84 225 ASP A C 1
ATOM 1718 O O . ASP A 1 225 ? 24.676 14.711 -10.958 1.00 37.84 225 ASP A O 1
ATOM 1722 N N . ALA A 1 226 ? 25.198 13.053 -9.563 1.00 37.34 226 ALA A N 1
ATOM 1723 C CA . ALA A 1 226 ? 24.352 13.533 -8.463 1.00 37.34 226 ALA A CA 1
ATOM 1724 C C . ALA A 1 226 ? 25.202 14.026 -7.281 1.00 37.34 226 ALA A C 1
ATOM 1726 O O . ALA A 1 226 ? 24.948 13.731 -6.113 1.00 37.34 226 ALA A O 1
ATOM 1727 N N . GLY A 1 227 ? 26.225 14.820 -7.594 1.00 38.25 227 GLY A N 1
ATOM 1728 C CA . GLY A 1 227 ? 26.783 15.754 -6.634 1.00 38.25 227 GLY A CA 1
ATOM 1729 C C . GLY A 1 227 ? 25.751 16.837 -6.318 1.00 38.25 227 GLY A C 1
ATOM 1730 O O . GLY A 1 227 ? 25.379 17.619 -7.185 1.00 38.25 227 GLY A O 1
ATOM 1731 N N . GLN A 1 228 ? 25.381 16.921 -5.039 1.00 38.38 228 GLN A N 1
ATOM 1732 C CA . GLN A 1 228 ? 24.911 18.139 -4.373 1.00 38.38 228 GLN A CA 1
ATOM 1733 C C . GLN A 1 228 ? 23.411 18.467 -4.462 1.00 38.38 228 GLN A C 1
ATOM 1735 O O . GLN A 1 228 ? 22.990 19.408 -5.125 1.00 38.38 228 GLN A O 1
ATOM 1740 N N . LEU A 1 229 ? 22.624 17.799 -3.616 1.00 36.34 229 LEU A N 1
ATOM 1741 C CA . LEU A 1 229 ? 21.566 18.479 -2.862 1.00 36.34 229 LEU A CA 1
ATOM 1742 C C . LEU A 1 229 ? 21.734 18.149 -1.381 1.00 36.34 229 LEU A C 1
ATOM 1744 O O . LEU A 1 229 ? 21.093 17.267 -0.821 1.00 36.34 229 LEU A O 1
ATOM 1748 N N . ASP A 1 230 ? 22.677 18.873 -0.790 1.00 37.50 230 ASP A N 1
ATOM 1749 C CA . ASP A 1 230 ? 22.876 18.970 0.642 1.00 37.50 230 ASP A CA 1
ATOM 1750 C C . ASP A 1 230 ? 22.020 20.137 1.170 1.00 37.50 230 ASP A C 1
ATOM 1752 O O . ASP A 1 230 ? 22.092 21.246 0.641 1.00 37.50 230 ASP A O 1
ATOM 1756 N N . SER A 1 231 ? 21.250 19.861 2.223 1.00 33.06 231 SER A N 1
ATOM 1757 C CA . SER A 1 231 ? 20.744 20.812 3.226 1.00 33.06 231 SER A CA 1
ATOM 1758 C C . SER A 1 231 ? 19.792 21.955 2.803 1.00 33.06 231 SER A C 1
ATOM 1760 O O . SER A 1 231 ? 20.230 23.036 2.409 1.00 33.06 231 SER A O 1
ATOM 1762 N N . ALA A 1 232 ? 18.491 21.767 3.076 1.00 36.00 232 ALA A N 1
ATOM 1763 C CA . ALA A 1 232 ? 17.598 22.769 3.691 1.00 36.00 232 ALA A CA 1
ATOM 1764 C C . ALA A 1 232 ? 16.353 22.101 4.299 1.00 36.00 232 ALA A C 1
ATOM 1766 O O . ALA A 1 232 ? 15.669 21.357 3.562 1.00 36.00 232 ALA A O 1
#

Sequence (232 aa):
MQATQDEGPAHRSHSLSSESSDTSGVAISIEDKLEHVLCSAQDVGFYDFDDAVASYYVAELDEMSPMSLQQRHSRNRRLPSVLAALQQNVDTWTAWEKRGYLDEVMISAEGILESELRTFVGSRLFRDLVRTINRSRLAGTRCGSPEHDEEVEALSRLRRSISAELPNLWATLSALASADSVPDRPAGAQLALACSILVCLSGHICPDALKASVDSCLDGELDDDAGQLDSA

pLDDT: mean 79.98, std 19.35, range [32.75, 97.25]

Radius of gyration: 34.89 Å; chains: 1; bounding box: 67×58×135 Å

Foldseek 3Di:
DDDDDDDDDDDDPPPPPPPPPPPPPDP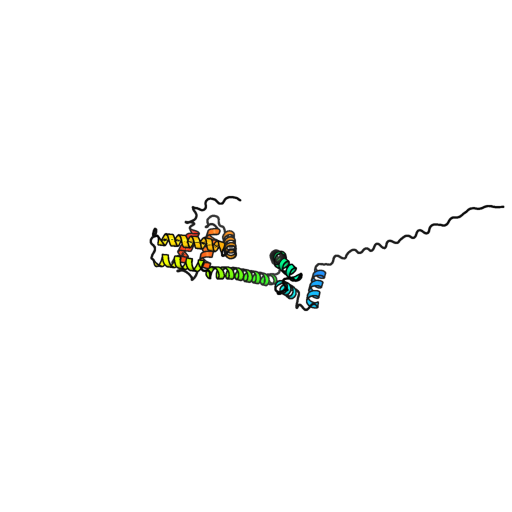QDPVNVVVVQQVVCVVVPAPTPVSVVVCLQPDDDDCPDPSVVVNVCCVVPVVVVVVVVCVVCLVVDDPVVSVVVVVVVVVVLVVLQVVLLVVLLPDPLVVVLLVLLQVLVVVVDDPPDPSVVSNVVSLVSVLVCLVVSRVSLLVVQLVVLVVPDDPPFARSNLRSSLVSLCVNCPVSHDPVSNVVSNVCSRVVVPPPPPPDPDDD

Secondary structure (DSSP, 8-state):
-----------------------------HHHHHHHHHHHHHHTT-SSHHHHHHHHHH----TTSHHHHHHHHIIIIIHHHHHHHHHHHGGGS-HHHHHHHHHHHHHHHHHHHHHHHHHHHHSHHHHHHHHHHHHHHHTTPPTTSHHHHHHHHHHHHHHHHHHHH-HHHHHHHHHHHHHT--TTS--HHHHHHHHHHHHHHTTTS-HHHHHHHHHHHHS-TT-SS-------